Protein AF-A0A2L2WR55-F1 (afdb_monomer_lite)

Secondary structure (DSSP, 8-state):
----------------TT--------TTSPPPPEEE-TTS-EEEESS------------EEE--------GGGG--HHHHT-SSHHHHHHHHHHHHHHHHHHHHHHHHT-SSS--SSHHHHHHHHHHHHHHHHHHHHHHH------EEE-------SS-EEEEEEEEEETTTEEE-TT-TTSEEEEEEEEE---SPP--------S----EEEEEEEEEEEEEEEETTEEEEEEEEEEEEEEEEEEEEGGGGSTT---EEEE-TTT--EEEEE--

Sequence (275 aa):
MWKITGVKATPFGIADKKQAYSIKLKNKTLAPLVSLSADGRLLSVNGNVEVTEDILPSARVIADTTKFLNPTDYKTEEILAAGSIAKMAELTANEIYDIRENRSLLTKGQADFMPKDGQQLKLMLNQLDTQENALLQLFRGTKKTDTHVFTLDYVPDSETKGEILFRFSKHLGLVKNDNVAGEPYTIEVKDLKALPNVETISKPKDKKVEDLRYTVPGKGEIILRHNGQEVYKSTLPMAQFGRVEHLGGDLFNKKSTTRVYLSPSTGAITKIEGE

Structure (mmCIF, N/CA/C/O backbone):
data_AF-A0A2L2WR55-F1
#
_entry.id   AF-A0A2L2WR55-F1
#
loop_
_atom_site.group_PDB
_atom_site.id
_atom_site.type_symbol
_atom_site.label_atom_id
_atom_site.label_alt_id
_atom_site.label_comp_id
_atom_site.label_asym_id
_atom_site.label_entity_id
_atom_site.label_seq_id
_atom_site.pdbx_PDB_ins_code
_atom_site.Cartn_x
_atom_site.Cartn_y
_atom_site.Cartn_z
_atom_site.occupancy
_atom_site.B_iso_or_equiv
_atom_site.auth_seq_id
_atom_site.auth_comp_id
_atom_site.auth_asym_id
_atom_site.auth_atom_id
_atom_site.pdbx_PDB_model_num
ATOM 1 N N . MET A 1 1 ? -10.882 -7.568 11.580 1.00 88.44 1 MET A N 1
ATOM 2 C CA . MET A 1 1 ? -11.262 -7.777 10.165 1.00 88.44 1 MET A CA 1
ATOM 3 C C . MET A 1 1 ? -10.307 -6.968 9.313 1.00 88.44 1 MET A C 1
ATOM 5 O O . MET A 1 1 ? -10.046 -5.819 9.650 1.00 88.44 1 MET A O 1
ATOM 9 N N . TRP A 1 2 ? -9.762 -7.579 8.272 1.00 94.19 2 TRP A N 1
ATOM 10 C CA . TRP A 1 2 ? -8.801 -6.970 7.365 1.00 94.19 2 TRP A CA 1
ATOM 11 C C . TRP A 1 2 ? -9.492 -6.052 6.363 1.00 94.19 2 TRP A C 1
ATOM 13 O O . TRP A 1 2 ? -10.559 -6.375 5.837 1.00 94.19 2 TRP A O 1
ATOM 23 N N . LYS A 1 3 ? -8.860 -4.914 6.082 1.00 94.00 3 LYS A N 1
ATOM 24 C CA . LYS A 1 3 ? -9.291 -3.968 5.055 1.00 94.00 3 LYS A CA 1
ATOM 25 C C . LYS A 1 3 ? -8.063 -3.417 4.341 1.00 94.00 3 LYS A C 1
ATOM 27 O O . LYS A 1 3 ? -7.109 -3.011 4.997 1.00 94.00 3 LYS A O 1
ATOM 32 N N . ILE A 1 4 ? -8.113 -3.376 3.014 1.00 93.69 4 ILE A N 1
ATOM 33 C CA . ILE A 1 4 ? -7.106 -2.677 2.215 1.00 93.69 4 ILE A CA 1
ATOM 34 C C . ILE A 1 4 ? -7.350 -1.174 2.371 1.00 93.69 4 ILE A C 1
ATOM 36 O O . ILE A 1 4 ? -8.440 -0.680 2.080 1.00 93.69 4 ILE A O 1
ATOM 40 N N . THR A 1 5 ? -6.354 -0.458 2.884 1.00 93.44 5 THR A N 1
ATOM 41 C CA . THR A 1 5 ? -6.410 0.998 3.097 1.00 93.44 5 THR A CA 1
ATOM 42 C C . THR A 1 5 ? -5.767 1.782 1.959 1.00 93.44 5 THR A C 1
ATOM 44 O O . THR A 1 5 ? -6.110 2.942 1.754 1.00 93.44 5 THR A O 1
ATOM 47 N N . GLY A 1 6 ? -4.869 1.157 1.197 1.00 92.50 6 GLY A N 1
ATOM 48 C CA . GLY A 1 6 ? -4.242 1.763 0.034 1.00 92.50 6 GLY A CA 1
ATOM 49 C C . GLY A 1 6 ? -3.453 0.752 -0.786 1.00 92.50 6 GLY A C 1
ATOM 50 O O . GLY A 1 6 ? -3.013 -0.276 -0.273 1.00 92.50 6 GLY A O 1
ATOM 51 N N . VAL A 1 7 ? -3.276 1.076 -2.062 1.00 93.50 7 VAL A N 1
ATOM 52 C CA . VAL A 1 7 ? -2.453 0.334 -3.020 1.00 93.50 7 VAL A CA 1
ATOM 53 C C . VAL A 1 7 ? -1.524 1.336 -3.694 1.00 93.50 7 VAL A C 1
ATOM 55 O O . VAL A 1 7 ? -1.944 2.441 -4.039 1.00 93.50 7 VAL A O 1
ATOM 58 N N . LYS A 1 8 ? -0.249 0.973 -3.843 1.00 92.62 8 LYS A N 1
ATOM 59 C CA . LYS A 1 8 ? 0.758 1.775 -4.542 1.00 92.62 8 LYS A CA 1
ATOM 60 C C . LYS A 1 8 ? 1.609 0.856 -5.407 1.00 92.62 8 LYS A C 1
ATOM 62 O O . LYS A 1 8 ? 1.975 -0.225 -4.956 1.00 92.62 8 LYS A O 1
ATOM 67 N N . ALA A 1 9 ? 1.931 1.307 -6.613 1.00 91.38 9 ALA A N 1
ATOM 68 C CA . ALA A 1 9 ? 2.912 0.673 -7.478 1.00 91.38 9 ALA A CA 1
ATOM 69 C C . ALA A 1 9 ? 4.192 1.514 -7.490 1.00 91.38 9 ALA A C 1
ATOM 71 O O . ALA A 1 9 ? 4.128 2.732 -7.671 1.00 91.38 9 ALA A O 1
ATOM 72 N N . THR A 1 10 ? 5.334 0.853 -7.316 1.00 90.88 10 THR A N 1
ATOM 73 C CA . THR A 1 10 ? 6.662 1.467 -7.405 1.00 90.88 10 THR A CA 1
ATOM 74 C C . THR A 1 10 ? 7.424 0.774 -8.531 1.00 90.88 10 THR A C 1
ATOM 76 O O . THR A 1 10 ? 7.584 -0.445 -8.466 1.00 90.88 10 THR A O 1
ATOM 79 N N . PRO A 1 11 ? 7.865 1.496 -9.575 1.00 90.19 11 PRO A N 1
ATOM 80 C CA . PRO A 1 11 ? 8.668 0.897 -10.629 1.00 90.19 11 PRO A CA 1
ATOM 81 C C . PRO A 1 11 ? 10.065 0.570 -10.097 1.00 90.19 11 PRO A C 1
ATOM 83 O O . PRO A 1 11 ? 10.665 1.364 -9.377 1.00 90.19 11 PRO A O 1
ATOM 86 N N . PHE A 1 12 ? 10.601 -0.578 -10.491 1.00 90.69 12 PHE A N 1
ATOM 87 C CA . PHE A 1 12 ? 11.959 -0.989 -10.160 1.00 90.69 12 PHE A CA 1
ATOM 88 C C . PHE A 1 12 ? 12.603 -1.679 -11.361 1.00 90.69 12 PHE A C 1
ATOM 90 O O . PHE A 1 12 ? 11.910 -2.204 -12.232 1.00 90.69 12 PHE A O 1
ATOM 97 N N . GLY A 1 13 ? 13.931 -1.620 -11.432 1.00 89.19 13 GLY A N 1
ATOM 98 C CA . GLY A 1 13 ? 14.706 -2.250 -12.498 1.00 89.19 13 GLY A CA 1
ATOM 99 C C . GLY A 1 13 ? 15.297 -3.574 -12.037 1.00 89.19 13 GLY A C 1
ATOM 100 O O . GLY A 1 13 ? 15.617 -3.729 -10.855 1.00 89.19 13 GLY A O 1
ATOM 101 N N . ILE A 1 14 ? 15.514 -4.490 -12.983 1.00 89.62 14 ILE A N 1
ATOM 102 C CA . ILE A 1 14 ? 16.334 -5.701 -12.829 1.00 89.62 14 ILE A CA 1
ATOM 103 C C . ILE A 1 14 ? 17.219 -5.824 -14.075 1.00 89.62 14 ILE A C 1
ATOM 105 O O . ILE A 1 14 ? 16.760 -5.546 -15.184 1.00 89.62 14 ILE A O 1
ATOM 109 N N . ALA A 1 15 ? 18.482 -6.218 -13.917 1.00 89.25 15 ALA A N 1
ATOM 110 C CA . ALA A 1 15 ? 19.382 -6.477 -15.033 1.00 89.25 15 ALA A CA 1
ATOM 111 C C . ALA A 1 15 ? 18.864 -7.625 -15.916 1.00 89.25 15 ALA A C 1
ATOM 113 O O . ALA A 1 15 ? 18.556 -8.721 -15.434 1.00 89.25 15 ALA A O 1
ATOM 114 N N . ASP A 1 16 ? 18.812 -7.389 -17.228 1.00 88.44 16 ASP A N 1
ATOM 115 C CA . ASP A 1 16 ? 18.472 -8.425 -18.200 1.00 88.44 16 ASP A CA 1
ATOM 116 C C . ASP A 1 16 ? 19.654 -9.383 -18.386 1.00 88.44 16 ASP A C 1
ATOM 118 O O . ASP A 1 16 ? 20.645 -9.069 -19.045 1.00 88.44 16 ASP A O 1
ATOM 122 N N . LYS A 1 17 ? 19.523 -10.597 -17.844 1.00 87.62 17 LYS A N 1
ATOM 123 C CA . LYS A 1 17 ? 20.548 -11.650 -17.924 1.00 87.62 17 LYS A CA 1
ATOM 124 C C . LYS A 1 17 ? 20.824 -12.141 -19.350 1.00 87.62 17 LYS A C 1
ATOM 126 O O . LYS A 1 17 ? 21.803 -12.855 -19.556 1.00 87.62 17 LYS A O 1
ATOM 131 N N . LYS A 1 18 ? 19.973 -11.810 -20.327 1.00 88.19 18 LYS A N 1
ATOM 132 C CA . LYS A 1 18 ? 20.166 -12.167 -21.742 1.00 88.19 18 LYS A CA 1
ATOM 133 C C . LYS A 1 18 ? 21.016 -11.145 -22.497 1.00 88.19 18 LYS A C 1
ATOM 135 O O . LYS A 1 18 ? 21.419 -11.424 -23.625 1.00 88.19 18 LYS A O 1
ATOM 140 N N . GLN A 1 19 ? 21.292 -9.983 -21.905 1.00 85.44 19 GLN A N 1
ATOM 141 C CA . GLN A 1 19 ? 22.048 -8.909 -22.538 1.00 85.44 19 GLN A CA 1
ATOM 142 C C . GLN A 1 19 ? 23.339 -8.627 -21.770 1.00 85.44 19 GLN A C 1
ATOM 144 O O . GLN A 1 19 ? 23.344 -8.464 -20.555 1.00 85.44 19 GLN A O 1
ATOM 149 N N . ALA A 1 20 ? 24.449 -8.546 -22.500 1.00 86.00 20 ALA A N 1
ATOM 150 C CA . ALA A 1 20 ? 25.749 -8.191 -21.952 1.00 86.00 20 ALA A CA 1
ATOM 151 C C . ALA A 1 20 ? 26.418 -7.150 -22.847 1.00 86.00 20 ALA A C 1
ATOM 153 O O . ALA A 1 20 ? 26.417 -7.265 -24.076 1.00 86.00 20 ALA A O 1
ATOM 154 N N . TYR A 1 21 ? 27.012 -6.145 -22.214 1.00 84.94 21 TYR A N 1
ATOM 155 C CA . TYR A 1 21 ? 27.673 -5.030 -22.877 1.00 84.94 21 TYR A CA 1
ATOM 156 C C . TYR A 1 21 ? 29.104 -4.903 -22.362 1.00 84.94 21 TYR A C 1
ATOM 158 O O . TYR A 1 21 ? 29.379 -5.156 -21.192 1.00 84.94 21 TYR A O 1
ATOM 166 N N . SER A 1 22 ? 30.026 -4.517 -23.243 1.00 83.56 22 SER A N 1
ATOM 167 C CA . SER A 1 22 ? 31.440 -4.352 -22.903 1.00 83.56 22 SER A CA 1
ATOM 168 C C . SER A 1 22 ? 31.913 -2.951 -23.256 1.00 83.56 22 SER A C 1
ATOM 170 O O . SER A 1 22 ? 31.746 -2.518 -24.397 1.00 83.56 22 SER A O 1
ATOM 172 N N . ILE A 1 23 ? 32.583 -2.291 -22.317 1.00 78.56 23 ILE A N 1
ATOM 173 C CA . ILE A 1 23 ? 33.217 -0.994 -22.542 1.00 78.56 23 ILE A CA 1
ATOM 174 C C . ILE A 1 23 ? 34.709 -1.233 -22.749 1.00 78.56 23 ILE A C 1
ATOM 176 O O . ILE A 1 23 ? 35.409 -1.702 -21.853 1.00 78.56 23 ILE A O 1
ATOM 180 N N . LYS A 1 24 ? 35.208 -0.939 -23.952 1.00 75.56 24 LYS A N 1
ATOM 181 C CA . LYS A 1 24 ? 36.638 -1.057 -24.248 1.00 75.56 24 LYS A CA 1
ATOM 182 C C . LYS A 1 24 ? 37.382 0.163 -23.720 1.00 75.56 24 LYS A C 1
ATOM 184 O O . LYS A 1 24 ? 37.200 1.271 -24.217 1.00 75.56 24 LYS A O 1
ATOM 189 N N . LEU A 1 25 ? 38.284 -0.062 -22.774 1.00 69.00 25 LEU A N 1
ATOM 190 C CA . LEU A 1 25 ? 39.233 0.949 -22.320 1.00 69.00 25 LEU A CA 1
ATOM 191 C C . LEU A 1 25 ? 40.353 1.074 -23.365 1.00 69.00 25 LEU A C 1
ATOM 193 O O . LEU A 1 25 ? 41.106 0.127 -23.591 1.00 69.00 25 LEU A O 1
ATOM 197 N N . LYS A 1 26 ? 40.449 2.221 -24.048 1.00 65.00 26 LYS A N 1
ATOM 198 C CA . LYS A 1 26 ? 41.542 2.495 -24.994 1.00 65.00 26 LYS A CA 1
ATOM 199 C C . LYS A 1 26 ? 42.704 3.172 -24.263 1.00 65.00 26 LYS A C 1
ATOM 201 O O . LYS A 1 26 ? 42.516 4.096 -23.478 1.00 65.00 26 LYS A O 1
ATOM 206 N N . ASN A 1 27 ? 43.934 2.754 -24.563 1.00 52.66 27 ASN A N 1
ATOM 207 C CA . ASN A 1 27 ? 45.124 3.430 -24.048 1.00 52.66 27 ASN A CA 1
ATOM 208 C C . ASN A 1 27 ? 45.196 4.870 -24.598 1.00 52.66 27 ASN A C 1
ATOM 210 O O . ASN A 1 27 ? 44.990 5.100 -25.791 1.00 52.66 27 ASN A O 1
ATOM 214 N N . LYS A 1 28 ? 45.531 5.837 -23.732 1.00 55.25 28 LYS A N 1
ATOM 215 C CA . LYS A 1 28 ? 45.636 7.286 -24.024 1.00 55.25 28 LYS A CA 1
ATOM 216 C C . LYS A 1 28 ? 44.309 8.026 -24.281 1.00 55.25 28 LYS A C 1
ATOM 218 O O . LYS A 1 28 ? 44.359 9.138 -24.810 1.00 55.25 28 LYS A O 1
ATOM 223 N N . THR A 1 29 ? 43.144 7.464 -23.961 1.00 56.16 29 THR A N 1
ATOM 224 C CA . THR A 1 29 ? 41.878 8.220 -23.821 1.00 56.16 29 THR A CA 1
ATOM 225 C C . THR A 1 29 ? 41.606 8.493 -22.340 1.00 56.16 29 THR A C 1
ATOM 227 O O . THR A 1 29 ? 42.142 7.779 -21.494 1.00 56.16 29 THR A O 1
ATOM 230 N N . LEU A 1 30 ? 40.779 9.494 -22.012 1.00 54.59 30 LEU A N 1
ATOM 231 C CA . LEU A 1 30 ? 40.150 9.530 -20.686 1.00 54.59 30 LEU A CA 1
ATOM 232 C C . LEU A 1 30 ? 39.428 8.186 -20.516 1.00 54.59 30 LEU A C 1
ATOM 234 O O . LEU A 1 30 ? 38.692 7.771 -21.415 1.00 54.59 30 LEU A O 1
ATOM 238 N N . ALA A 1 31 ? 39.738 7.441 -19.455 1.00 56.69 31 ALA A N 1
ATOM 239 C CA . ALA A 1 31 ? 39.037 6.194 -19.191 1.00 56.69 31 ALA A CA 1
ATOM 240 C C . ALA A 1 31 ? 37.558 6.542 -18.952 1.00 56.69 31 ALA A C 1
ATOM 242 O O . ALA A 1 31 ? 37.303 7.441 -18.147 1.00 56.69 31 ALA A O 1
ATOM 243 N N . PRO A 1 32 ? 36.599 5.901 -19.645 1.00 65.81 32 PRO A N 1
ATOM 244 C CA . PRO A 1 32 ? 35.192 6.136 -19.370 1.00 65.81 32 PRO A CA 1
ATOM 245 C C . PRO A 1 32 ? 34.920 5.784 -17.907 1.00 65.81 32 PRO A C 1
ATOM 247 O O . PRO A 1 32 ? 35.093 4.635 -17.498 1.00 65.81 32 PRO A O 1
ATOM 250 N N . LEU A 1 33 ? 34.535 6.783 -17.115 1.00 78.94 33 LEU A N 1
ATOM 251 C CA . LEU A 1 33 ? 34.098 6.561 -15.742 1.00 78.94 33 LEU A CA 1
ATOM 252 C C . LEU A 1 33 ? 32.660 6.067 -15.810 1.00 78.94 33 LEU A C 1
ATOM 254 O O . LEU A 1 33 ? 31.794 6.794 -16.282 1.00 78.94 33 LEU A O 1
ATOM 258 N N . VAL A 1 34 ? 32.394 4.845 -15.368 1.00 86.38 34 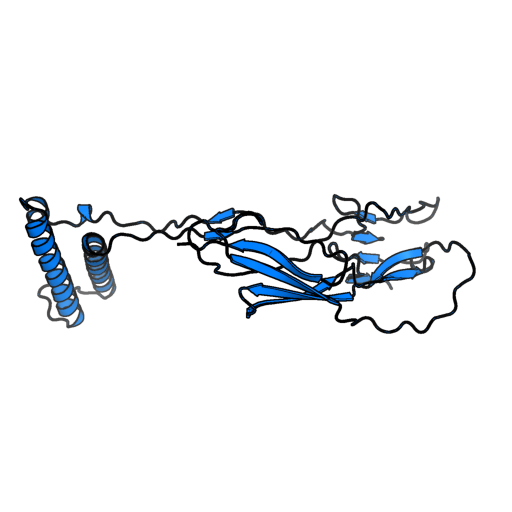VAL A N 1
ATOM 259 C CA . VAL A 1 34 ? 31.030 4.315 -15.337 1.00 86.38 34 VAL A CA 1
ATOM 260 C C . VAL A 1 34 ? 30.605 3.988 -13.925 1.00 86.38 34 VAL A C 1
ATOM 262 O O . VAL A 1 34 ? 31.395 3.465 -13.142 1.00 86.38 34 VAL A O 1
ATOM 265 N N . SER A 1 35 ? 29.341 4.273 -13.632 1.00 88.69 35 SER A N 1
ATOM 266 C CA . SER A 1 35 ? 28.690 3.828 -12.401 1.00 88.69 35 SER A CA 1
ATOM 267 C C . SER A 1 35 ? 27.686 2.740 -12.748 1.00 88.69 35 SER A C 1
ATOM 269 O O . SER A 1 35 ? 26.937 2.873 -13.722 1.00 88.69 35 SER A O 1
ATOM 271 N N . LEU A 1 36 ? 27.677 1.668 -11.960 1.00 88.44 36 LEU A N 1
ATOM 272 C CA . LEU A 1 36 ? 26.774 0.533 -12.119 1.00 88.44 36 LEU A CA 1
ATOM 273 C C . LEU A 1 36 ? 25.889 0.389 -10.877 1.00 88.44 36 LEU A C 1
ATOM 275 O O . LEU A 1 36 ? 26.319 0.723 -9.773 1.00 88.44 36 LEU A O 1
ATOM 279 N N . SER A 1 37 ? 24.676 -0.128 -11.060 1.00 87.88 37 SER A N 1
ATOM 280 C CA . SER A 1 37 ? 23.836 -0.620 -9.963 1.00 87.88 37 SER A CA 1
ATOM 281 C C . SER A 1 37 ? 24.441 -1.875 -9.334 1.00 87.88 37 SER A C 1
ATOM 283 O O . SER A 1 37 ? 25.348 -2.494 -9.903 1.00 87.88 37 SER A O 1
ATOM 285 N N . ALA A 1 38 ? 23.904 -2.300 -8.187 1.00 86.88 38 ALA A N 1
ATOM 286 C CA . ALA A 1 38 ? 24.378 -3.506 -7.500 1.00 86.88 38 ALA A CA 1
ATOM 287 C C . ALA A 1 38 ? 24.283 -4.777 -8.371 1.00 86.88 38 ALA A C 1
ATOM 289 O O . ALA A 1 38 ? 25.082 -5.700 -8.220 1.00 86.88 38 ALA A O 1
ATOM 290 N N . ASP A 1 39 ? 23.334 -4.814 -9.310 1.00 87.88 39 ASP A N 1
ATOM 291 C CA . ASP A 1 39 ? 23.122 -5.913 -10.255 1.00 87.88 39 ASP A CA 1
ATOM 292 C C . ASP A 1 39 ? 23.735 -5.678 -11.652 1.00 87.88 39 ASP A C 1
ATOM 294 O O . ASP A 1 39 ? 23.505 -6.469 -12.566 1.00 87.88 39 ASP A O 1
ATOM 298 N N . GLY A 1 40 ? 24.545 -4.626 -11.825 1.00 87.75 40 GLY A N 1
ATOM 299 C CA . GLY A 1 40 ? 25.365 -4.412 -13.023 1.00 87.75 40 GLY A CA 1
ATOM 300 C C . GLY A 1 40 ? 24.712 -3.618 -14.160 1.00 87.75 40 GLY A C 1
ATOM 301 O O . GLY A 1 40 ? 25.276 -3.557 -15.254 1.00 87.75 40 GLY A O 1
ATOM 302 N N . ARG A 1 41 ? 23.555 -2.983 -13.939 1.00 90.81 41 ARG A N 1
ATOM 303 C CA . ARG A 1 41 ? 22.959 -2.044 -14.905 1.00 90.81 41 ARG A CA 1
ATOM 304 C C . ARG A 1 41 ? 23.749 -0.742 -14.929 1.00 90.81 41 ARG A C 1
ATOM 306 O O . ARG A 1 41 ? 24.215 -0.269 -13.898 1.00 90.81 41 ARG A O 1
ATOM 313 N N . LEU A 1 42 ? 23.863 -0.128 -16.102 1.00 90.06 42 LEU A N 1
ATOM 314 C CA . LEU A 1 42 ? 24.565 1.142 -16.264 1.00 90.06 42 LEU A CA 1
ATOM 315 C C . LEU A 1 42 ? 23.736 2.308 -15.706 1.00 90.06 42 LEU A C 1
ATOM 317 O O . LEU A 1 42 ? 22.610 2.523 -16.147 1.00 90.06 42 LEU A O 1
ATOM 321 N N . LEU A 1 43 ? 24.309 3.067 -14.768 1.00 90.69 43 LEU A N 1
ATOM 322 C CA . LEU A 1 43 ? 23.691 4.253 -14.159 1.00 90.69 43 LEU A CA 1
ATOM 323 C C . LEU A 1 43 ? 24.266 5.557 -14.713 1.00 90.69 43 LEU A C 1
ATOM 325 O O . LEU A 1 43 ? 23.548 6.548 -14.836 1.00 90.69 43 LEU A O 1
ATOM 329 N N . SER A 1 44 ? 25.552 5.574 -15.063 1.00 90.31 44 SER A N 1
ATOM 330 C CA . SER A 1 44 ? 26.169 6.747 -15.681 1.00 90.31 44 SER A CA 1
ATOM 331 C C . SER A 1 44 ? 27.387 6.415 -16.537 1.00 90.31 44 SER A C 1
ATOM 333 O O . SER A 1 44 ? 28.062 5.405 -16.328 1.00 90.31 44 SER A O 1
ATOM 335 N N . VAL A 1 45 ? 27.686 7.321 -17.472 1.00 88.88 45 VAL A N 1
ATOM 336 C CA . VAL A 1 45 ? 28.944 7.392 -18.227 1.00 88.88 45 VAL A CA 1
ATOM 337 C C . VAL A 1 45 ? 29.528 8.790 -18.061 1.00 88.88 45 VAL A C 1
ATOM 339 O O . VAL A 1 45 ? 28.838 9.779 -18.291 1.00 88.88 45 VAL A O 1
ATOM 342 N N . ASN A 1 46 ? 30.790 8.873 -17.646 1.00 86.44 46 ASN A N 1
ATOM 343 C CA . ASN A 1 46 ? 31.551 10.077 -17.294 1.00 86.44 46 ASN A CA 1
ATOM 344 C C . ASN A 1 46 ? 30.908 10.988 -16.227 1.00 86.44 46 ASN A C 1
ATOM 346 O O . ASN A 1 46 ? 31.407 12.083 -15.969 1.00 86.44 46 ASN A O 1
ATOM 350 N N . GLY A 1 47 ? 29.822 10.543 -15.592 1.00 81.81 47 GLY A N 1
ATOM 351 C CA . GLY A 1 47 ? 29.152 11.209 -14.478 1.00 81.81 47 GLY A CA 1
ATOM 352 C C . GLY A 1 47 ? 29.346 10.435 -13.179 1.00 81.81 47 GLY A C 1
ATOM 353 O O . GLY A 1 47 ? 29.422 9.205 -13.196 1.00 81.81 47 GLY A O 1
ATOM 354 N N . ASN A 1 48 ? 29.397 11.147 -12.057 1.00 77.75 48 ASN A N 1
ATOM 355 C CA . ASN A 1 48 ? 29.372 10.526 -10.738 1.00 77.75 48 ASN A CA 1
ATOM 356 C C . ASN A 1 48 ? 27.923 10.486 -10.245 1.00 77.75 48 ASN A C 1
ATOM 358 O O . ASN A 1 48 ? 27.258 11.521 -10.210 1.00 77.75 48 ASN A O 1
ATOM 362 N N . VAL A 1 49 ? 27.438 9.297 -9.906 1.00 73.56 49 VAL A N 1
ATOM 363 C CA . VAL A 1 49 ? 26.129 9.103 -9.287 1.00 73.56 49 VAL A CA 1
ATOM 364 C C . VAL A 1 49 ? 26.395 8.476 -7.935 1.00 73.56 49 VAL A C 1
ATOM 366 O O . VAL A 1 49 ? 26.884 7.349 -7.867 1.00 73.56 49 VAL A O 1
ATOM 369 N N . GLU A 1 50 ? 26.065 9.190 -6.858 1.00 65.12 50 GLU A N 1
ATOM 370 C CA . GLU A 1 50 ? 25.865 8.518 -5.579 1.00 65.12 50 GLU A CA 1
ATOM 371 C C . GLU A 1 50 ? 24.740 7.512 -5.804 1.00 65.12 50 GLU A C 1
ATOM 373 O O . GLU A 1 50 ? 23.635 7.906 -6.184 1.00 65.12 50 GLU A O 1
ATOM 378 N N . VAL A 1 51 ? 25.056 6.219 -5.685 1.00 59.19 51 VAL A N 1
ATOM 379 C CA . VAL A 1 51 ? 24.126 5.116 -5.945 1.00 59.19 51 VAL A CA 1
ATOM 380 C C . VAL A 1 51 ? 22.928 5.279 -5.017 1.00 59.19 51 VAL A C 1
ATOM 382 O O . VAL A 1 51 ? 22.928 4.829 -3.877 1.00 59.19 51 VAL A O 1
ATOM 385 N N . THR A 1 52 ? 21.911 5.970 -5.513 1.00 55.69 52 THR A N 1
ATOM 386 C CA . THR A 1 52 ? 20.651 6.200 -4.824 1.00 55.69 52 THR A CA 1
ATOM 387 C C . THR A 1 52 ? 19.645 5.345 -5.568 1.00 55.69 52 THR A C 1
ATOM 389 O O . THR A 1 52 ? 18.868 5.831 -6.386 1.00 55.69 52 THR A O 1
ATOM 392 N N . GLU A 1 53 ? 19.752 4.027 -5.395 1.00 59.94 53 GLU A N 1
ATOM 393 C CA . GLU A 1 53 ? 18.645 3.160 -5.783 1.00 59.94 53 GLU A CA 1
ATOM 394 C C . GLU A 1 53 ? 17.442 3.569 -4.931 1.00 59.94 53 GLU A C 1
ATOM 396 O O . GLU A 1 53 ? 17.560 3.729 -3.712 1.00 59.94 53 GLU A O 1
ATOM 401 N N . ASP A 1 54 ? 16.299 3.799 -5.579 1.00 66.50 54 ASP A N 1
ATOM 402 C CA . ASP A 1 54 ? 15.06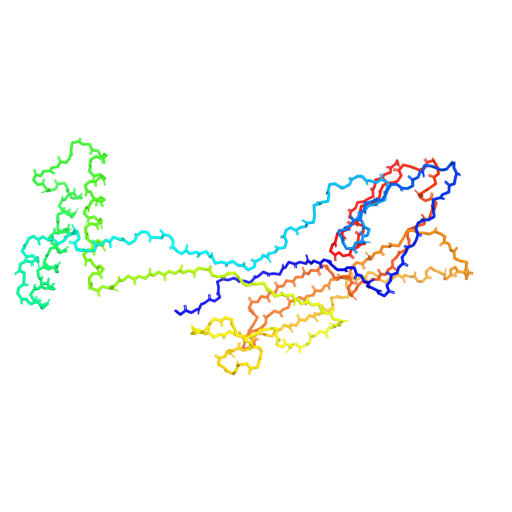8 4.113 -4.866 1.00 66.50 54 ASP A CA 1
ATOM 403 C C . ASP A 1 54 ? 14.802 3.015 -3.831 1.00 66.50 54 ASP A C 1
ATOM 405 O O . ASP A 1 54 ? 14.813 1.823 -4.150 1.00 66.50 54 ASP A O 1
ATOM 409 N N . ILE A 1 55 ? 14.569 3.414 -2.578 1.00 72.69 55 ILE A N 1
ATOM 410 C CA . ILE A 1 55 ? 14.287 2.468 -1.499 1.00 72.69 55 ILE A CA 1
ATOM 411 C C . ILE A 1 55 ? 12.968 1.768 -1.827 1.00 72.69 55 ILE A C 1
ATOM 413 O O . ILE A 1 55 ? 11.886 2.355 -1.717 1.00 72.69 55 ILE A O 1
ATOM 417 N N . LEU A 1 56 ? 13.064 0.502 -2.231 1.00 83.44 56 LEU A N 1
ATOM 418 C CA . LEU A 1 56 ? 11.895 -0.303 -2.547 1.00 83.44 56 LEU A CA 1
ATOM 419 C C . LEU A 1 56 ? 11.062 -0.556 -1.283 1.00 83.44 56 LEU A C 1
ATOM 421 O O . LEU A 1 56 ? 11.613 -0.739 -0.191 1.00 83.44 56 LEU A O 1
ATOM 425 N N . PRO A 1 57 ? 9.723 -0.563 -1.402 1.00 85.12 57 PRO A N 1
ATOM 426 C CA . PRO A 1 57 ? 8.860 -0.815 -0.261 1.00 85.12 57 PRO A CA 1
ATOM 427 C C . PRO A 1 57 ? 9.083 -2.235 0.262 1.00 85.12 57 PRO A C 1
ATOM 429 O O . PRO A 1 57 ? 8.980 -3.204 -0.485 1.00 85.12 57 PRO A O 1
ATOM 432 N N . SER A 1 58 ? 9.325 -2.378 1.561 1.00 88.25 58 SER A N 1
ATOM 433 C CA . SER A 1 58 ? 9.426 -3.680 2.219 1.00 88.25 58 SER A CA 1
ATOM 434 C C . SER A 1 58 ? 8.179 -3.995 3.040 1.00 88.25 58 SER A C 1
ATOM 436 O O . SER A 1 58 ? 7.488 -3.104 3.551 1.00 88.25 58 SER A O 1
ATOM 438 N N . ALA A 1 59 ? 7.892 -5.292 3.174 1.00 91.94 59 ALA A N 1
ATOM 439 C CA . ALA A 1 59 ? 6.814 -5.755 4.028 1.00 91.94 59 ALA A CA 1
ATOM 440 C C . ALA A 1 59 ? 7.099 -5.370 5.486 1.00 91.94 59 ALA A C 1
ATOM 442 O O . ALA A 1 59 ? 8.197 -5.588 5.999 1.00 91.94 59 ALA A O 1
ATOM 443 N N . ARG A 1 60 ? 6.106 -4.791 6.162 1.00 92.88 60 ARG A N 1
ATOM 444 C CA . ARG A 1 60 ? 6.239 -4.365 7.561 1.00 92.88 60 ARG A CA 1
ATOM 445 C C . ARG A 1 60 ? 4.903 -4.337 8.275 1.00 92.88 60 ARG A C 1
ATOM 447 O O . ARG A 1 60 ? 3.860 -4.142 7.656 1.00 92.88 60 ARG A O 1
ATOM 454 N N . VAL A 1 61 ? 4.952 -4.468 9.595 1.00 92.94 61 VAL A N 1
ATOM 455 C CA . VAL A 1 61 ? 3.789 -4.321 10.470 1.00 92.94 61 VAL A CA 1
ATOM 456 C C . VAL A 1 61 ? 3.977 -3.075 11.317 1.00 92.94 61 VAL A C 1
ATOM 458 O O . VAL A 1 61 ? 4.967 -2.938 12.030 1.00 92.94 61 VAL A O 1
ATOM 461 N N . ILE A 1 62 ? 3.028 -2.157 11.215 1.00 91.56 62 ILE A N 1
ATOM 462 C CA . ILE A 1 62 ? 2.931 -0.967 12.047 1.00 91.56 62 ILE A CA 1
ATOM 463 C C . ILE A 1 62 ? 1.891 -1.296 13.109 1.00 91.56 62 ILE A C 1
ATOM 465 O O . ILE A 1 62 ? 0.687 -1.270 12.845 1.00 91.56 62 ILE A O 1
ATOM 469 N N . ALA A 1 63 ? 2.381 -1.681 14.285 1.00 88.62 63 ALA A N 1
ATOM 470 C CA . ALA A 1 63 ? 1.521 -1.976 15.415 1.00 88.62 63 ALA A CA 1
ATOM 471 C C . ALA A 1 63 ? 0.822 -0.701 15.891 1.00 88.62 63 ALA A C 1
ATOM 473 O O . ALA A 1 63 ? 1.429 0.370 15.965 1.00 88.62 63 ALA A O 1
ATOM 474 N N . ASP A 1 64 ? -0.443 -0.843 16.256 1.00 85.12 64 ASP A N 1
ATOM 475 C CA . ASP A 1 64 ? -1.174 0.187 16.967 1.00 85.12 64 ASP A CA 1
ATOM 476 C C . ASP A 1 64 ? -0.553 0.360 18.357 1.00 85.12 64 ASP A C 1
ATOM 478 O O . ASP A 1 64 ? -0.556 -0.561 19.184 1.00 85.12 64 ASP A O 1
ATOM 482 N N . THR A 1 65 ? 0.023 1.532 18.601 1.00 79.25 65 THR A N 1
ATOM 483 C CA . THR A 1 65 ? 0.620 1.899 19.889 1.00 79.25 65 THR A CA 1
ATOM 484 C C . THR A 1 65 ? -0.349 2.673 20.775 1.00 79.25 65 THR A C 1
ATOM 486 O O . THR A 1 65 ? 0.065 3.180 21.821 1.00 79.25 65 THR A O 1
ATOM 489 N N . THR A 1 66 ? -1.631 2.762 20.391 1.00 76.69 66 THR A N 1
ATOM 490 C CA . THR A 1 66 ? -2.659 3.407 21.210 1.00 76.69 66 THR A CA 1
ATOM 491 C C . THR A 1 66 ? -2.660 2.778 22.597 1.00 76.69 66 THR A C 1
ATOM 493 O O . THR A 1 66 ? -2.891 1.579 22.769 1.00 76.69 66 THR A O 1
ATOM 496 N N . LYS A 1 67 ? -2.360 3.600 23.606 1.00 72.06 67 LYS A N 1
ATOM 497 C CA . LYS A 1 67 ? -2.415 3.183 25.002 1.00 72.06 67 LYS A CA 1
ATOM 498 C C . LYS A 1 67 ? -3.880 3.033 25.384 1.00 72.06 67 LYS A C 1
ATOM 500 O O . LYS A 1 67 ? -4.610 4.021 25.430 1.00 72.06 67 LYS A O 1
ATOM 505 N N . PHE A 1 68 ? -4.303 1.805 25.653 1.00 75.12 68 PHE A N 1
ATOM 506 C CA . PHE A 1 68 ? -5.603 1.566 26.260 1.00 75.12 68 PHE A CA 1
ATOM 507 C C . PHE A 1 68 ? -5.531 1.952 27.736 1.00 75.12 68 PHE A C 1
ATOM 509 O O . PHE A 1 68 ? -4.590 1.575 28.436 1.00 75.12 68 PHE A O 1
ATOM 516 N N . LEU A 1 69 ? -6.514 2.724 28.190 1.00 83.56 69 LEU A N 1
ATOM 517 C CA . LEU A 1 69 ? -6.736 2.933 29.617 1.00 83.56 69 LEU A CA 1
ATOM 518 C C . LEU A 1 69 ? -7.172 1.595 30.219 1.00 83.56 69 LEU A C 1
ATOM 520 O O . LEU A 1 69 ? -7.926 0.864 29.581 1.00 83.56 69 LEU A O 1
ATOM 524 N N . ASN A 1 70 ? -6.717 1.267 31.425 1.00 86.50 70 ASN A N 1
ATOM 525 C CA . ASN A 1 70 ? -7.283 0.146 32.165 1.00 86.50 70 ASN A CA 1
ATOM 526 C C . ASN A 1 70 ? -8.560 0.639 32.859 1.00 86.50 70 ASN A C 1
ATOM 528 O O . ASN A 1 70 ? -8.456 1.440 33.785 1.00 86.50 70 ASN A O 1
ATOM 532 N N . PRO A 1 71 ? -9.763 0.179 32.468 1.00 86.44 71 PRO A N 1
ATOM 533 C CA . PRO A 1 71 ? -11.007 0.674 33.058 1.00 86.44 71 PRO A CA 1
ATOM 534 C C . PRO A 1 71 ? -11.113 0.402 34.558 1.00 86.44 71 PRO A C 1
ATOM 536 O O . PRO A 1 71 ? -11.853 1.083 35.258 1.00 86.44 71 PRO A O 1
ATOM 539 N N . THR A 1 72 ? -10.381 -0.601 35.050 1.00 86.56 72 THR A N 1
ATOM 540 C CA . THR A 1 72 ? -10.347 -0.972 36.468 1.00 86.56 72 THR A CA 1
ATOM 541 C C . THR A 1 72 ? -9.783 0.146 37.338 1.00 86.56 72 THR A C 1
ATOM 543 O O . THR A 1 72 ? -10.268 0.331 38.447 1.00 86.56 72 THR A O 1
ATOM 546 N N . ASP A 1 73 ? -8.833 0.926 36.815 1.00 90.62 73 ASP A N 1
ATOM 547 C CA . ASP A 1 73 ? -8.169 2.011 37.549 1.00 90.62 73 ASP A CA 1
ATOM 548 C C . ASP A 1 73 ? -9.105 3.209 37.796 1.00 90.62 73 ASP A C 1
ATOM 550 O O . ASP A 1 73 ? -8.782 4.104 38.571 1.00 90.62 73 ASP A O 1
ATOM 554 N N . TYR A 1 74 ? -10.264 3.227 37.133 1.00 92.44 74 TYR A N 1
ATOM 555 C CA . TYR A 1 74 ? -11.243 4.314 37.176 1.00 92.44 74 TYR A CA 1
ATOM 556 C C . TYR A 1 74 ? -12.556 3.912 37.853 1.00 92.44 74 TYR A C 1
ATOM 558 O O . TYR A 1 74 ? -13.495 4.702 37.886 1.00 92.44 74 TYR A O 1
ATOM 566 N N . LYS A 1 75 ? -12.646 2.687 38.383 1.00 92.50 75 LYS A N 1
ATOM 567 C CA . LYS A 1 75 ? -13.808 2.248 39.159 1.00 92.50 75 LYS A CA 1
ATOM 568 C C . LYS A 1 75 ? -13.768 2.880 40.547 1.00 92.50 75 LYS A C 1
ATOM 570 O O . LYS A 1 75 ? -12.734 2.856 41.209 1.00 92.50 75 LYS A O 1
ATOM 575 N N . THR A 1 76 ? -14.908 3.383 41.004 1.00 93.50 76 THR A N 1
ATOM 576 C CA . THR A 1 76 ? -15.086 3.825 42.389 1.00 93.50 76 THR A CA 1
ATOM 577 C C . THR A 1 76 ? -15.129 2.629 43.341 1.00 93.50 76 THR A C 1
ATOM 579 O O . THR A 1 76 ? -15.356 1.487 42.926 1.00 93.50 76 THR A O 1
ATOM 582 N N . GLU A 1 77 ? -14.933 2.878 44.637 1.00 92.81 77 GLU A N 1
ATOM 583 C CA . GLU A 1 77 ? -15.020 1.839 45.672 1.00 92.81 77 GLU A CA 1
ATOM 584 C C . GLU A 1 77 ? -16.373 1.114 45.647 1.00 92.81 77 GLU A C 1
ATOM 586 O O . GLU A 1 77 ? -16.421 -0.106 45.788 1.00 92.81 77 GLU A O 1
ATOM 591 N N . GLU A 1 78 ? -17.464 1.837 45.382 1.00 93.00 78 GLU A N 1
ATOM 592 C CA . GLU A 1 78 ? -18.805 1.260 45.283 1.00 93.00 78 GLU A CA 1
ATOM 593 C C . GLU A 1 78 ? -18.930 0.305 44.086 1.00 93.00 78 GLU A C 1
ATOM 595 O O . GLU A 1 78 ? -19.449 -0.806 44.220 1.00 93.00 78 GLU A O 1
ATOM 600 N N . ILE A 1 79 ? -18.381 0.689 42.926 1.00 93.62 79 ILE A N 1
ATOM 601 C CA . ILE A 1 79 ? -18.333 -0.177 41.739 1.00 93.62 79 ILE A CA 1
ATOM 602 C C . ILE A 1 79 ? -17.494 -1.433 42.024 1.00 93.62 79 ILE A C 1
ATOM 604 O O . ILE A 1 79 ? -17.854 -2.527 41.580 1.00 93.62 79 ILE A O 1
ATOM 608 N N . LEU A 1 80 ? -16.381 -1.301 42.754 1.00 92.19 80 LEU A N 1
ATOM 609 C CA . LEU A 1 80 ? -15.510 -2.423 43.124 1.00 92.19 80 LEU A CA 1
ATOM 610 C C . LEU A 1 80 ? -16.155 -3.360 44.156 1.00 92.19 80 LEU A C 1
ATOM 612 O O . LEU A 1 80 ? -15.940 -4.569 44.088 1.00 92.19 80 LEU A O 1
ATOM 616 N N . ALA A 1 81 ? -16.966 -2.825 45.070 1.00 93.56 81 ALA A N 1
ATOM 617 C CA . ALA A 1 81 ? -17.688 -3.585 46.091 1.00 93.56 81 ALA A CA 1
ATOM 618 C C . ALA A 1 81 ? -18.955 -4.287 45.562 1.00 93.56 81 ALA A C 1
ATOM 620 O O . ALA A 1 81 ? -19.611 -5.029 46.297 1.00 93.56 81 ALA A O 1
ATOM 621 N N . ALA A 1 82 ? -19.322 -4.070 44.296 1.00 93.38 82 ALA A N 1
ATOM 622 C CA . ALA A 1 82 ? -20.517 -4.647 43.701 1.00 93.38 82 ALA A CA 1
ATOM 623 C C . ALA A 1 82 ? -20.493 -6.190 43.724 1.00 93.38 82 ALA A C 1
ATOM 625 O O . ALA A 1 82 ? -19.658 -6.832 43.088 1.00 93.38 82 ALA A O 1
ATOM 626 N N . GLY A 1 83 ? -21.476 -6.805 44.391 1.00 90.81 83 GLY A N 1
ATOM 627 C CA . GLY A 1 83 ? -21.574 -8.266 44.533 1.00 90.81 83 GLY A CA 1
ATOM 628 C C . GLY A 1 83 ? -22.004 -9.032 43.272 1.00 90.81 83 GLY A C 1
ATOM 629 O O . GLY A 1 83 ? -22.113 -10.256 43.305 1.00 90.81 83 GLY A O 1
ATOM 630 N N . SER A 1 84 ? -22.291 -8.344 42.161 1.00 95.44 84 SER A N 1
ATOM 631 C CA . SER A 1 84 ? -22.650 -8.976 40.885 1.00 95.44 84 SER A CA 1
ATOM 632 C C . SER A 1 84 ? -22.260 -8.116 39.682 1.00 95.44 84 SER A C 1
ATOM 634 O O . SER A 1 84 ? -22.149 -6.895 39.787 1.00 95.44 84 SER A O 1
ATOM 636 N N . ILE A 1 85 ? -22.122 -8.749 38.509 1.00 93.50 85 ILE A N 1
ATOM 637 C CA . ILE A 1 85 ? -21.828 -8.059 37.239 1.00 93.50 85 ILE A CA 1
ATOM 638 C C . ILE A 1 85 ? -22.947 -7.077 36.872 1.00 93.50 85 ILE A C 1
ATOM 640 O O . ILE A 1 85 ? -22.664 -5.970 36.426 1.00 93.50 85 ILE A O 1
ATOM 644 N N . ALA A 1 86 ? -24.210 -7.454 37.093 1.00 95.75 86 ALA A N 1
ATOM 645 C CA . ALA A 1 86 ? -25.348 -6.580 36.826 1.00 95.75 86 ALA A CA 1
ATOM 646 C C . ALA A 1 86 ? -25.299 -5.320 37.700 1.00 95.75 86 ALA A C 1
ATOM 648 O O . ALA A 1 86 ? -25.443 -4.214 37.182 1.00 95.75 86 ALA A O 1
ATOM 649 N N . LYS A 1 87 ? -25.007 -5.477 39.001 1.00 96.06 87 LYS A N 1
ATOM 650 C CA . LYS A 1 87 ? -24.887 -4.330 39.906 1.00 96.06 87 LYS A CA 1
ATOM 651 C C . LYS A 1 87 ? -23.674 -3.463 39.575 1.00 96.06 87 LYS A C 1
ATOM 653 O O . LYS A 1 87 ? -23.775 -2.244 39.600 1.00 96.06 87 LYS A O 1
ATOM 658 N N . MET A 1 88 ? -22.551 -4.078 39.204 1.00 95.19 88 MET A N 1
ATOM 659 C CA . MET A 1 88 ? -21.366 -3.354 38.744 1.00 95.19 88 MET A CA 1
ATOM 660 C C . MET A 1 88 ? -21.673 -2.520 37.496 1.00 95.19 88 MET A C 1
ATOM 662 O O . MET A 1 88 ? -21.283 -1.359 37.432 1.00 95.19 88 MET A O 1
ATOM 666 N N . ALA A 1 89 ? -22.385 -3.087 36.519 1.00 95.56 89 ALA A N 1
ATOM 667 C CA . ALA A 1 89 ? -22.777 -2.383 35.302 1.00 95.56 89 ALA A CA 1
ATOM 668 C C . ALA A 1 89 ? -23.726 -1.210 35.595 1.00 95.56 89 ALA A C 1
ATOM 670 O O . ALA A 1 89 ? -23.536 -0.133 35.038 1.00 95.56 89 ALA A O 1
ATOM 671 N N . GLU A 1 90 ? -24.699 -1.395 36.490 1.00 96.44 90 GLU A N 1
ATOM 672 C CA . GLU A 1 90 ? -25.606 -0.333 36.945 1.00 96.44 90 GLU A CA 1
ATOM 673 C C . GLU A 1 90 ? -24.835 0.828 37.595 1.00 96.44 90 GLU A C 1
ATOM 675 O O . GLU A 1 90 ? -24.954 1.967 37.154 1.00 96.44 90 GLU A O 1
ATOM 680 N N . LEU A 1 91 ? -23.982 0.535 38.584 1.00 97.19 91 LEU A N 1
ATOM 681 C CA . LEU A 1 91 ? -23.180 1.546 39.284 1.00 97.19 91 LEU A CA 1
ATOM 682 C C . LEU A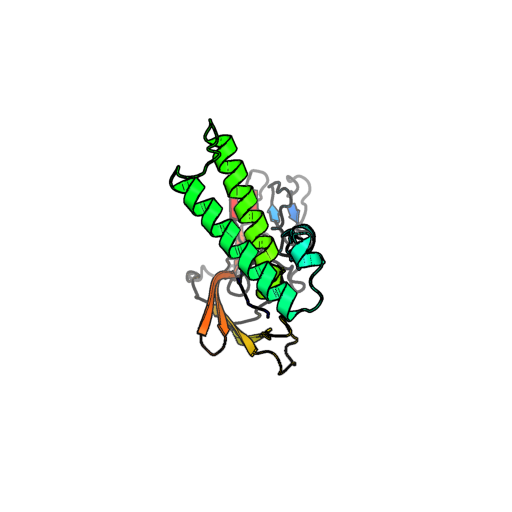 1 91 ? -22.199 2.257 38.343 1.00 97.19 91 LEU A C 1
ATOM 684 O O . LEU A 1 91 ? -22.049 3.471 38.403 1.00 97.19 91 LEU A O 1
ATOM 688 N N . THR A 1 92 ? -21.581 1.517 37.419 1.00 96.44 92 THR A N 1
ATOM 689 C CA . THR A 1 92 ? -20.691 2.104 36.406 1.00 96.44 92 THR A CA 1
ATOM 690 C C . THR A 1 92 ? -21.458 3.028 35.457 1.00 96.44 92 THR A C 1
ATOM 692 O O . THR A 1 92 ? -20.930 4.054 35.035 1.00 96.44 92 THR A O 1
ATOM 695 N N . ALA A 1 93 ? -22.696 2.681 35.092 1.00 96.94 93 ALA A N 1
ATOM 696 C CA . ALA A 1 93 ? -23.523 3.536 34.250 1.00 96.94 93 ALA A CA 1
ATOM 697 C C . ALA A 1 93 ? -23.897 4.837 34.972 1.00 96.94 93 ALA A C 1
ATOM 699 O O . ALA A 1 93 ? -23.794 5.898 34.359 1.00 96.94 93 ALA A O 1
ATOM 700 N N . ASN A 1 94 ? -24.264 4.761 36.255 1.00 97.38 94 ASN A N 1
ATOM 701 C CA . ASN A 1 94 ? -24.544 5.938 37.082 1.00 97.38 94 ASN A CA 1
ATOM 702 C C . ASN A 1 94 ? -23.321 6.860 37.167 1.00 97.38 94 ASN A C 1
ATOM 704 O O . ASN A 1 94 ? -23.434 8.029 36.823 1.00 97.38 94 ASN A O 1
ATOM 708 N N . GLU A 1 95 ? -22.137 6.312 37.450 1.00 96.94 95 GLU A N 1
ATOM 709 C CA . GLU A 1 95 ? -20.885 7.085 37.481 1.00 96.94 95 GLU A CA 1
ATOM 710 C C . GLU A 1 95 ? -20.610 7.811 36.149 1.00 96.94 95 GLU A C 1
ATOM 712 O O . GLU A 1 95 ? -20.216 8.975 36.118 1.00 96.94 95 GLU A O 1
ATOM 717 N N . ILE A 1 96 ? -20.869 7.162 35.006 1.00 97.00 96 ILE A N 1
ATOM 718 C CA . ILE A 1 96 ? -20.748 7.804 33.685 1.00 97.00 96 ILE A CA 1
ATOM 719 C C . ILE A 1 96 ? -21.740 8.968 33.533 1.00 97.00 96 ILE A C 1
ATOM 721 O O . ILE A 1 96 ? -21.399 9.983 32.916 1.00 97.00 96 ILE A O 1
ATOM 725 N N . TYR A 1 97 ? -22.968 8.836 34.040 1.00 97.50 97 TYR A N 1
ATOM 726 C CA . TYR A 1 97 ? -23.943 9.928 34.027 1.00 97.50 97 TYR A CA 1
ATOM 727 C C . TYR A 1 97 ? -23.499 11.087 34.920 1.00 97.50 97 TYR A C 1
ATOM 729 O O . TYR A 1 97 ? -23.530 12.229 34.456 1.00 97.50 97 TYR A O 1
ATOM 737 N N . ASP A 1 98 ? -22.983 10.796 36.111 1.00 96.38 98 ASP A N 1
ATOM 738 C CA . ASP A 1 98 ? -22.487 11.800 37.056 1.00 96.38 98 ASP A CA 1
ATOM 739 C C . ASP A 1 98 ? -21.297 12.577 36.467 1.00 96.38 98 ASP A C 1
ATOM 741 O O . ASP A 1 98 ? -21.270 13.811 36.483 1.00 96.38 98 ASP A O 1
ATOM 745 N N . ILE A 1 99 ? -20.348 11.888 35.821 1.00 96.31 99 ILE A N 1
ATOM 746 C CA . ILE A 1 99 ? -19.235 12.522 35.090 1.00 96.31 99 ILE A CA 1
ATOM 747 C C . ILE A 1 99 ? -19.755 13.481 34.004 1.00 96.31 99 ILE A C 1
ATOM 749 O O . ILE A 1 99 ? -19.238 14.594 33.839 1.00 96.31 99 ILE A O 1
ATOM 753 N N . ARG A 1 100 ? -20.790 13.083 33.251 1.00 97.12 100 ARG A N 1
ATOM 754 C CA . ARG A 1 100 ? -21.385 13.918 32.192 1.00 97.12 100 ARG A CA 1
ATOM 755 C C . ARG A 1 100 ? -22.103 15.137 32.746 1.00 97.12 100 ARG A C 1
ATOM 757 O O . ARG A 1 100 ? -22.008 16.212 32.146 1.00 97.12 100 ARG A O 1
ATOM 764 N N . GLU A 1 101 ? -22.817 14.971 33.851 1.00 95.69 101 GLU A N 1
ATOM 765 C CA . GLU A 1 101 ? -23.492 16.060 34.544 1.00 95.69 101 GLU A CA 1
ATOM 766 C C . GLU A 1 101 ? -22.474 17.078 35.061 1.00 95.69 101 GLU A C 1
ATOM 768 O O . GLU A 1 101 ? -22.564 18.258 34.710 1.00 95.69 101 GLU A O 1
ATOM 773 N N . ASN A 1 102 ? -21.427 16.613 35.745 1.00 93.94 102 ASN A N 1
ATOM 774 C CA . ASN A 1 102 ? -20.325 17.447 36.222 1.00 93.94 102 ASN A CA 1
ATOM 775 C C . ASN A 1 102 ? -19.639 18.206 35.078 1.00 93.94 102 ASN A C 1
ATOM 777 O O . ASN A 1 102 ? -19.424 19.418 35.168 1.00 93.94 102 ASN A O 1
ATOM 781 N N . ARG A 1 103 ? -19.369 17.541 33.946 1.00 94.31 103 ARG A N 1
ATOM 782 C CA . ARG A 1 103 ? -18.825 18.200 32.744 1.00 94.31 103 ARG A CA 1
ATOM 783 C C . ARG A 1 103 ? -19.758 19.298 32.220 1.00 94.31 103 ARG A C 1
ATOM 785 O O . ARG A 1 103 ? -19.294 20.377 31.842 1.00 94.31 103 ARG A O 1
ATOM 792 N N . SER A 1 104 ? -21.068 19.046 32.195 1.00 93.81 104 SER A N 1
ATOM 793 C CA . SER A 1 104 ? -22.077 20.033 31.788 1.00 93.81 104 SER A CA 1
ATOM 794 C C . SER A 1 104 ? -22.113 21.230 32.743 1.00 93.81 104 SER A C 1
ATOM 796 O O . SER A 1 104 ? -22.097 22.369 32.274 1.00 93.81 104 SER A O 1
ATOM 798 N N . LEU A 1 105 ? -22.112 20.999 34.060 1.00 93.69 105 LEU A N 1
ATOM 799 C CA . LEU A 1 105 ? -22.106 22.060 35.075 1.00 93.69 105 LEU A CA 1
ATOM 800 C C . LEU A 1 105 ? -20.861 22.944 34.958 1.00 93.69 105 LEU A C 1
ATOM 802 O O . LEU A 1 105 ? -20.977 24.170 34.949 1.00 93.69 105 LEU A O 1
ATOM 806 N N . LEU A 1 106 ? -19.687 22.338 34.772 1.00 91.31 106 LEU A N 1
ATOM 807 C CA . LEU A 1 106 ? -18.429 23.060 34.567 1.00 91.31 106 LEU A CA 1
ATOM 808 C C . LEU A 1 106 ? -18.433 23.904 33.298 1.00 91.31 106 LEU A C 1
ATOM 810 O O . LEU A 1 106 ? -18.007 25.057 33.312 1.00 91.31 106 LEU A O 1
ATOM 814 N N . THR A 1 107 ? -18.956 23.353 32.205 1.00 89.31 107 THR A N 1
ATOM 815 C CA . THR A 1 107 ? -19.047 24.068 30.925 1.00 89.31 107 THR A CA 1
ATOM 816 C C . THR A 1 107 ? -20.020 25.248 31.010 1.00 89.31 107 THR A C 1
ATOM 818 O O . THR A 1 107 ? -19.794 26.282 30.387 1.00 89.31 107 THR A O 1
ATOM 821 N N . LYS A 1 108 ? -21.095 25.113 31.795 1.00 91.06 108 LYS A N 1
ATOM 822 C CA . LYS A 1 108 ? -22.104 26.162 32.017 1.00 91.06 108 LYS A CA 1
ATOM 823 C C . LYS A 1 108 ? -21.707 27.186 33.083 1.00 91.06 108 LYS A C 1
ATOM 825 O O . LYS A 1 108 ? -22.433 28.158 33.268 1.00 91.06 108 LYS A O 1
ATOM 830 N N . GLY A 1 109 ? -20.598 26.978 33.793 1.00 89.12 109 GLY A N 1
ATOM 831 C CA . GLY A 1 109 ? -20.197 27.842 34.904 1.00 89.12 109 GLY A CA 1
ATOM 832 C C . GLY A 1 109 ? -21.073 27.709 36.153 1.00 89.12 109 GLY A C 1
ATOM 833 O O . GLY A 1 109 ? -21.140 28.640 36.946 1.00 89.12 109 GLY A O 1
ATOM 834 N N . GLN A 1 110 ? -21.774 26.583 36.301 1.00 89.56 110 GLN A N 1
ATOM 835 C CA . GLN A 1 110 ? -22.736 26.315 37.380 1.00 89.56 110 GLN A CA 1
ATOM 836 C C . GLN A 1 110 ? -22.207 25.315 38.413 1.00 89.56 110 GLN A C 1
ATOM 838 O O . GLN A 1 110 ? -22.942 24.920 39.309 1.00 89.56 110 GLN A O 1
ATOM 843 N N . ALA A 1 111 ? -20.960 24.866 38.270 1.00 85.75 111 ALA A N 1
ATOM 844 C CA . ALA A 1 111 ? -20.350 23.964 39.232 1.00 85.75 111 ALA A CA 1
ATOM 845 C C . ALA A 1 111 ? -19.984 24.709 40.522 1.00 85.75 111 ALA A C 1
ATOM 847 O O . ALA A 1 111 ? -19.479 25.832 40.471 1.00 85.75 111 ALA A O 1
ATOM 848 N N . ASP A 1 112 ? -20.150 24.043 41.663 1.00 80.12 112 ASP A N 1
ATOM 849 C CA . ASP A 1 112 ? -19.810 24.602 42.977 1.00 80.12 112 ASP A CA 1
ATOM 850 C C . ASP A 1 112 ? -18.322 24.977 43.091 1.00 80.12 112 ASP A C 1
ATOM 852 O O . ASP A 1 112 ? -17.955 25.916 43.798 1.00 80.12 112 ASP A O 1
ATOM 856 N N . PHE A 1 113 ? -17.456 24.272 42.354 1.00 79.88 113 PHE A N 1
ATOM 857 C CA . PHE A 1 113 ? -16.021 24.531 42.309 1.00 79.88 113 PHE A CA 1
ATOM 858 C C . PHE A 1 113 ? -15.558 24.903 40.897 1.00 79.88 113 PHE A C 1
ATOM 860 O O . PHE A 1 113 ? -15.088 24.067 40.123 1.00 79.88 113 PHE A O 1
ATOM 867 N N . MET A 1 114 ? -15.686 26.188 40.559 1.00 84.75 114 MET A N 1
ATOM 868 C CA . MET A 1 114 ? -15.194 26.714 39.287 1.00 84.75 114 MET A CA 1
ATOM 869 C C . MET A 1 114 ? -13.682 27.006 39.329 1.00 84.75 114 MET A C 1
ATOM 871 O O . MET A 1 114 ? -13.218 27.734 40.214 1.00 84.75 114 MET A O 1
ATOM 875 N N . PRO A 1 115 ? -12.900 26.503 38.353 1.00 84.62 115 PRO A N 1
ATOM 876 C CA . PRO A 1 115 ? -11.488 26.842 38.210 1.00 84.62 115 PRO A CA 1
ATOM 877 C C . PRO A 1 115 ? -11.289 28.340 37.963 1.00 84.62 115 PRO A C 1
ATOM 879 O O . PRO A 1 115 ? -12.066 28.977 37.253 1.00 84.62 115 PRO A O 1
ATOM 882 N N . LYS A 1 116 ? -10.214 28.902 38.524 1.00 83.06 116 LYS A N 1
ATOM 883 C CA . LYS A 1 116 ? -9.910 30.342 38.420 1.00 83.06 116 LYS A CA 1
ATOM 884 C C . LYS A 1 116 ? -9.206 30.724 37.115 1.00 83.06 116 LYS A C 1
ATOM 886 O O . LYS A 1 116 ? -9.147 31.905 36.786 1.00 83.06 116 LYS A O 1
ATOM 891 N N . ASP A 1 117 ? -8.679 29.745 36.380 1.00 88.62 117 ASP A N 1
ATOM 892 C CA . ASP A 1 117 ? -8.028 29.940 35.087 1.00 88.62 117 ASP A CA 1
ATOM 893 C C . ASP A 1 117 ? -8.475 28.890 34.050 1.00 88.62 117 ASP A C 1
ATOM 895 O O . ASP A 1 117 ? -8.977 27.809 34.376 1.00 88.62 117 ASP A O 1
ATOM 899 N N . GLY A 1 118 ? -8.299 29.223 32.768 1.00 87.00 118 GLY A N 1
ATOM 900 C CA . GLY A 1 118 ? -8.715 28.363 31.658 1.00 87.00 118 GLY A CA 1
ATOM 901 C C . GLY A 1 118 ? -7.861 27.104 31.465 1.00 87.00 118 GLY A C 1
ATOM 902 O O . GLY A 1 118 ? -8.325 26.149 30.840 1.00 87.00 118 GLY A O 1
ATOM 903 N N . GLN A 1 119 ? -6.631 27.060 31.989 1.00 90.75 119 GLN A N 1
ATOM 904 C CA . GLN A 1 119 ? -5.763 25.882 31.871 1.00 90.75 119 GLN A CA 1
ATOM 905 C C . GLN A 1 119 ? -6.199 24.782 32.843 1.00 90.75 119 GLN A C 1
ATOM 907 O O . GLN A 1 119 ? -6.294 23.620 32.447 1.00 90.75 119 GLN A O 1
ATOM 912 N N . GLN A 1 120 ? -6.535 25.150 34.079 1.00 88.62 120 GLN A N 1
ATOM 913 C CA . GLN A 1 120 ? -7.098 24.261 35.091 1.00 88.62 120 GLN A CA 1
ATOM 914 C C . GLN A 1 120 ? -8.462 23.722 34.660 1.00 88.62 120 GLN A C 1
ATOM 916 O O . GLN A 1 120 ? -8.703 22.523 34.779 1.00 88.62 120 GLN A O 1
ATOM 921 N N . LEU A 1 121 ? -9.321 24.566 34.074 1.00 90.56 121 LEU A N 1
ATOM 922 C CA . LEU A 1 121 ? -10.594 24.110 33.507 1.00 90.56 121 LEU A CA 1
ATOM 923 C C . LEU A 1 121 ? -10.379 23.055 32.423 1.00 90.56 121 LEU A C 1
ATOM 925 O O . LEU A 1 121 ? -11.000 21.996 32.458 1.00 90.56 121 LEU A O 1
ATOM 929 N N . LYS A 1 122 ? -9.454 23.307 31.493 1.00 91.94 122 LYS A N 1
ATOM 930 C CA . LYS A 1 122 ? -9.121 22.344 30.441 1.00 91.94 122 LYS A CA 1
ATOM 931 C C . LYS A 1 122 ? -8.576 21.033 31.011 1.00 91.94 122 LYS A C 1
ATOM 933 O O . LYS A 1 122 ? -8.940 19.968 30.522 1.00 91.94 122 LYS A O 1
ATOM 938 N N . LEU A 1 123 ? -7.720 21.097 32.031 1.00 93.06 123 LEU A N 1
ATOM 939 C CA . LEU A 1 123 ? -7.182 19.907 32.690 1.00 93.06 123 LEU A CA 1
ATOM 940 C C . LEU A 1 123 ? -8.295 19.073 33.337 1.00 93.06 123 LEU A C 1
ATOM 942 O O . LEU A 1 123 ? -8.331 17.862 33.142 1.00 93.06 123 LEU A O 1
ATOM 946 N N . MET A 1 124 ? -9.215 19.719 34.050 1.00 91.50 124 MET A N 1
ATOM 947 C CA . MET A 1 124 ? -10.317 19.044 34.732 1.00 91.50 124 MET A CA 1
ATOM 948 C C . MET A 1 124 ? -11.316 18.426 33.745 1.00 91.50 124 MET A C 1
ATOM 950 O O . MET A 1 124 ? -11.712 17.276 33.910 1.00 91.50 124 MET A O 1
ATOM 954 N N . LEU A 1 125 ? -11.652 19.140 32.663 1.00 93.19 125 LEU A N 1
ATOM 955 C CA . LEU A 1 125 ? -12.472 18.594 31.574 1.00 93.19 125 LEU A CA 1
ATOM 956 C C . LEU A 1 125 ? -11.804 17.371 30.929 1.00 93.19 125 LEU A C 1
ATOM 958 O O . LEU A 1 125 ? -12.449 16.342 30.760 1.00 93.19 125 LEU A O 1
ATOM 962 N N . ASN A 1 126 ? -10.498 17.442 30.656 1.00 93.94 126 ASN A N 1
ATOM 963 C CA . ASN A 1 126 ? -9.750 16.305 30.116 1.00 93.94 126 ASN A CA 1
ATOM 964 C C . ASN A 1 126 ? -9.725 15.105 31.079 1.00 93.94 126 ASN A C 1
ATOM 966 O O . ASN A 1 126 ? -9.743 13.960 30.628 1.00 93.94 126 ASN A O 1
ATOM 970 N N . GLN A 1 127 ? -9.659 15.337 32.394 1.00 92.75 127 GLN A N 1
ATOM 971 C CA . GLN A 1 127 ? -9.722 14.268 33.397 1.00 92.75 127 GLN A CA 1
ATOM 972 C C . GLN A 1 127 ? -11.086 13.573 33.382 1.00 92.75 127 GLN A C 1
ATOM 974 O O . GLN A 1 127 ? -11.122 12.345 33.313 1.00 92.75 127 GLN A O 1
ATOM 979 N N . LEU A 1 128 ? -12.182 14.338 33.357 1.00 94.75 128 LEU A N 1
ATOM 980 C CA . LEU A 1 128 ? -13.541 13.798 33.229 1.00 94.75 128 LEU A CA 1
ATOM 981 C C . LEU A 1 128 ? -13.715 13.017 31.922 1.00 94.75 128 LEU A C 1
ATOM 983 O O . LEU A 1 128 ? -14.220 11.898 31.936 1.00 94.75 128 LEU A O 1
ATOM 987 N N . ASP A 1 129 ? -13.221 13.549 30.802 1.00 93.75 129 ASP A N 1
ATOM 988 C CA . ASP A 1 129 ? -13.245 12.844 29.517 1.00 93.75 129 ASP A CA 1
ATOM 989 C C . ASP A 1 129 ? -12.435 11.540 29.574 1.00 93.75 129 ASP A C 1
ATOM 991 O O . ASP A 1 129 ? -12.835 10.525 29.002 1.00 93.75 129 ASP A O 1
ATOM 995 N N . THR A 1 130 ? -11.297 11.533 30.270 1.00 93.62 130 THR A N 1
ATOM 996 C CA . THR A 1 130 ? -10.464 10.333 30.438 1.00 93.62 130 THR A CA 1
ATOM 997 C C . THR A 1 130 ? -11.186 9.274 31.272 1.00 93.62 130 THR A C 1
ATOM 999 O O . THR A 1 130 ? -11.215 8.110 30.871 1.00 93.62 130 THR A O 1
ATOM 1002 N N . GLN A 1 131 ? -11.807 9.670 32.387 1.00 94.06 131 GLN A N 1
ATOM 1003 C CA . GLN A 1 131 ? -12.598 8.788 33.251 1.00 94.06 131 GLN A CA 1
ATOM 1004 C C . GLN A 1 131 ? -13.806 8.211 32.504 1.00 94.06 131 GLN A C 1
ATOM 1006 O O . GLN A 1 131 ? -13.983 6.992 32.474 1.00 94.06 131 GLN A O 1
ATOM 1011 N N . GLU A 1 132 ? -14.581 9.062 31.816 1.00 94.75 132 GLU A N 1
ATOM 1012 C CA . GLU A 1 132 ? -15.729 8.635 31.008 1.00 94.75 132 GLU A CA 1
ATOM 1013 C C . GLU A 1 132 ? -15.294 7.604 29.957 1.00 94.75 132 GLU A C 1
ATOM 1015 O O . GLU A 1 132 ? -15.883 6.527 29.838 1.00 94.75 132 GLU A O 1
ATOM 1020 N N . ASN A 1 133 ? -14.230 7.905 29.205 1.00 92.00 133 ASN A N 1
ATOM 1021 C CA . ASN A 1 133 ? -13.728 7.022 28.155 1.00 92.00 133 ASN A CA 1
ATOM 1022 C C . ASN A 1 133 ? -13.161 5.708 28.700 1.00 92.00 133 ASN A C 1
ATOM 1024 O O . ASN A 1 133 ? -13.262 4.687 28.018 1.00 92.00 133 ASN A O 1
ATOM 1028 N N . ALA A 1 134 ? -12.564 5.702 29.893 1.00 92.69 134 ALA A N 1
ATOM 1029 C CA . ALA A 1 134 ? -12.106 4.478 30.540 1.00 92.69 134 ALA A CA 1
ATOM 1030 C C . ALA A 1 134 ? -13.292 3.596 30.948 1.00 92.69 134 ALA A C 1
ATOM 1032 O O . ALA A 1 134 ? -13.343 2.430 30.563 1.00 92.69 134 ALA A O 1
ATOM 1033 N N . LEU A 1 135 ? -14.284 4.150 31.648 1.00 94.12 135 LEU A N 1
ATOM 1034 C CA . LEU A 1 135 ? -15.454 3.395 32.104 1.00 94.12 135 LEU A CA 1
ATOM 1035 C C . LEU A 1 135 ? -16.314 2.892 30.937 1.00 94.12 135 LEU A C 1
ATOM 1037 O O . LEU A 1 135 ? -16.768 1.748 30.949 1.00 94.12 135 LEU A O 1
ATOM 1041 N N . LEU A 1 136 ? -16.470 3.684 29.871 1.00 93.62 136 LEU A N 1
ATOM 1042 C CA . LEU A 1 136 ? -17.192 3.270 28.662 1.00 93.62 136 LEU A CA 1
ATOM 1043 C C . LEU A 1 136 ? -16.586 2.033 27.982 1.00 93.62 136 LEU A C 1
ATOM 1045 O O . LEU A 1 136 ? -17.316 1.296 27.310 1.00 93.62 136 LEU A O 1
ATOM 1049 N N . GLN A 1 137 ? -15.286 1.766 28.155 1.00 91.75 137 GLN A N 1
ATOM 1050 C CA . GLN A 1 137 ? -14.650 0.557 27.613 1.00 91.75 137 GLN A CA 1
ATOM 1051 C C . GLN A 1 137 ? -15.172 -0.725 28.271 1.00 91.75 137 GLN A C 1
ATOM 1053 O O . GLN A 1 137 ? -15.149 -1.768 27.621 1.00 91.75 137 GLN A O 1
ATOM 1058 N N . LEU A 1 138 ? -15.714 -0.671 29.495 1.00 91.06 138 LEU A N 1
ATOM 1059 C CA . LEU A 1 138 ? -16.373 -1.828 30.122 1.00 91.06 138 LEU A CA 1
ATOM 1060 C C . LEU A 1 138 ? -17.629 -2.262 29.353 1.00 91.06 138 LEU A C 1
ATOM 1062 O O . LEU A 1 138 ? -17.982 -3.437 29.374 1.00 91.06 138 LEU A O 1
ATOM 1066 N N . PHE A 1 139 ? -18.273 -1.331 28.642 1.00 92.69 139 PHE A N 1
ATOM 1067 C CA . PHE A 1 139 ? -19.481 -1.596 27.858 1.00 92.69 139 PHE A CA 1
ATOM 1068 C C . PHE A 1 139 ? -19.190 -1.840 26.377 1.00 92.69 139 PHE A C 1
ATOM 1070 O O . PHE A 1 139 ? -19.814 -2.691 25.750 1.00 92.69 139 PHE A O 1
ATOM 1077 N N . ARG A 1 140 ? -18.270 -1.065 25.791 1.00 90.06 140 ARG A N 1
ATOM 1078 C CA . ARG A 1 140 ? -17.987 -1.094 24.344 1.00 90.06 140 ARG A CA 1
ATOM 1079 C C . ARG A 1 140 ? -16.813 -2.001 23.973 1.00 90.06 140 ARG A C 1
ATOM 1081 O O . ARG A 1 140 ? -16.630 -2.294 22.793 1.00 90.06 140 ARG A O 1
ATOM 1088 N N . GLY A 1 141 ? -16.025 -2.429 24.958 1.00 86.94 141 GLY A N 1
ATOM 1089 C CA . GLY A 1 141 ? -14.741 -3.087 24.752 1.00 86.94 141 GLY A CA 1
ATOM 1090 C C . GLY A 1 141 ? -13.666 -2.132 24.228 1.00 86.94 141 GLY A C 1
ATOM 1091 O O . GLY A 1 141 ? -13.852 -0.915 24.148 1.00 86.94 141 GLY A O 1
ATOM 1092 N N . THR A 1 142 ? -12.524 -2.700 23.846 1.00 83.88 142 THR A N 1
ATOM 1093 C CA . THR A 1 142 ? -11.412 -1.990 23.205 1.00 83.88 142 THR A CA 1
ATOM 1094 C C . THR A 1 142 ? -11.218 -2.481 21.773 1.00 83.88 142 THR A C 1
ATOM 1096 O O . THR A 1 142 ? -11.573 -3.607 21.419 1.00 83.88 142 THR A O 1
ATOM 1099 N N . LYS A 1 143 ? -10.658 -1.624 20.915 1.00 83.44 143 LYS A N 1
ATOM 1100 C CA . LYS A 1 143 ? -10.332 -1.968 19.529 1.00 83.44 143 LYS A CA 1
ATOM 1101 C C . LYS A 1 143 ? -8.900 -1.560 19.230 1.00 83.44 143 LYS A C 1
ATOM 1103 O O . LYS A 1 143 ? -8.580 -0.380 19.297 1.00 83.44 143 LYS A O 1
ATOM 1108 N N . LYS A 1 144 ? -8.082 -2.535 18.837 1.00 85.75 144 LYS A N 1
ATOM 1109 C CA . LYS A 1 144 ? -6.717 -2.336 18.347 1.00 85.75 144 LYS A CA 1
ATOM 1110 C C . LYS A 1 144 ? -6.670 -2.554 16.837 1.00 85.75 144 LYS A C 1
ATOM 1112 O O . LYS A 1 144 ? -7.279 -3.510 16.350 1.00 85.75 144 LYS A O 1
ATOM 1117 N N . THR A 1 145 ? -5.998 -1.673 16.097 1.00 89.38 145 THR A N 1
ATOM 1118 C CA . THR A 1 145 ? -5.913 -1.760 14.628 1.00 89.38 145 THR A CA 1
ATOM 1119 C C . THR A 1 145 ? -4.472 -1.678 14.141 1.00 89.38 145 THR A C 1
ATOM 1121 O O . THR A 1 145 ? -3.944 -0.593 13.924 1.00 89.38 145 THR A O 1
ATOM 1124 N N . ASP A 1 146 ? -3.855 -2.828 13.889 1.00 92.44 146 ASP A N 1
ATOM 1125 C CA . ASP A 1 146 ? -2.519 -2.878 13.296 1.00 92.44 146 ASP A CA 1
ATOM 1126 C C . ASP A 1 146 ? -2.588 -2.658 11.774 1.00 92.44 146 ASP A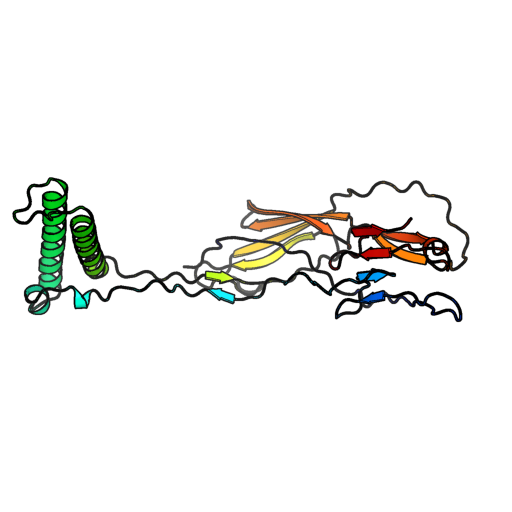 C 1
ATOM 1128 O O . ASP A 1 146 ? -3.520 -3.104 11.096 1.00 92.44 146 ASP A O 1
ATOM 1132 N N . THR A 1 147 ? -1.592 -1.967 11.217 1.00 93.69 147 THR A N 1
ATOM 1133 C CA . THR A 1 147 ? -1.467 -1.747 9.770 1.00 93.69 147 THR A CA 1
ATOM 1134 C C . THR A 1 147 ? -0.352 -2.612 9.211 1.00 93.69 147 THR A C 1
ATOM 1136 O O . THR A 1 147 ? 0.808 -2.462 9.585 1.00 93.69 147 THR A O 1
ATOM 1139 N N . HIS A 1 148 ? -0.679 -3.486 8.264 1.00 94.56 148 HIS A N 1
ATOM 1140 C CA . HIS A 1 148 ? 0.308 -4.318 7.582 1.00 94.56 148 HIS A CA 1
ATOM 1141 C C . HIS A 1 148 ? 0.547 -3.803 6.166 1.00 94.56 148 HIS A C 1
ATOM 1143 O O . HIS A 1 148 ? -0.395 -3.513 5.428 1.00 94.56 148 HIS A O 1
ATOM 1149 N N . VAL A 1 149 ? 1.817 -3.723 5.790 1.00 94.31 149 VAL A N 1
ATOM 1150 C CA . VAL A 1 149 ? 2.273 -3.442 4.432 1.00 94.31 149 VAL A CA 1
ATOM 1151 C C . VAL A 1 149 ? 2.762 -4.751 3.832 1.00 94.31 149 VAL A C 1
ATOM 1153 O O . VAL A 1 149 ? 3.632 -5.405 4.408 1.00 94.31 149 VAL A O 1
ATOM 1156 N N . PHE A 1 150 ? 2.210 -5.109 2.678 1.00 93.62 150 PHE A N 1
ATOM 1157 C CA . PHE A 1 150 ? 2.651 -6.237 1.866 1.00 93.62 150 PHE A CA 1
ATOM 1158 C C . PHE A 1 150 ? 3.272 -5.705 0.575 1.00 93.62 150 PHE A C 1
ATOM 1160 O O . PHE A 1 150 ? 2.733 -4.770 -0.018 1.00 93.62 150 PHE A O 1
ATOM 1167 N N . THR A 1 151 ? 4.372 -6.319 0.141 1.00 93.44 151 THR A N 1
ATOM 1168 C CA . THR A 1 151 ? 5.035 -6.014 -1.133 1.00 93.44 151 THR A CA 1
ATOM 1169 C C . THR A 1 151 ? 4.970 -7.246 -2.023 1.00 93.44 151 THR A C 1
ATOM 1171 O O . THR A 1 151 ? 5.240 -8.353 -1.557 1.00 93.44 151 THR A O 1
ATOM 1174 N N . LEU A 1 152 ? 4.593 -7.048 -3.285 1.00 92.00 152 LEU A N 1
ATOM 1175 C CA . LEU A 1 152 ? 4.531 -8.083 -4.310 1.00 92.00 152 LEU A CA 1
ATOM 1176 C C . LEU A 1 152 ? 5.241 -7.567 -5.557 1.00 92.00 152 LEU A C 1
ATOM 1178 O O . LEU A 1 152 ? 4.934 -6.469 -6.025 1.00 92.00 152 LEU A O 1
ATOM 1182 N N . ASP A 1 153 ? 6.138 -8.381 -6.095 1.00 92.25 153 ASP A N 1
ATOM 1183 C CA . ASP A 1 153 ? 6.842 -8.075 -7.332 1.00 92.25 153 ASP A CA 1
ATOM 1184 C C . ASP A 1 153 ? 6.040 -8.606 -8.521 1.00 92.25 153 ASP A C 1
ATOM 1186 O O . ASP A 1 153 ? 5.567 -9.744 -8.512 1.00 92.25 153 ASP A O 1
ATOM 1190 N N . TYR A 1 154 ? 5.894 -7.781 -9.556 1.00 91.00 154 TYR A N 1
ATOM 1191 C CA . TYR A 1 154 ? 5.245 -8.165 -10.805 1.00 91.00 154 TYR A CA 1
ATOM 1192 C C . TYR A 1 154 ? 6.058 -7.649 -11.986 1.00 91.00 154 TYR A C 1
ATOM 1194 O O . TYR A 1 154 ? 6.263 -6.442 -12.127 1.00 91.00 154 TYR A O 1
ATOM 1202 N N . VAL A 1 155 ? 6.516 -8.570 -12.833 1.00 90.44 155 VAL A N 1
ATOM 1203 C CA . VAL A 1 155 ? 7.291 -8.265 -14.037 1.00 90.44 155 VAL A CA 1
ATOM 1204 C C . VAL A 1 155 ? 6.454 -8.682 -15.247 1.00 90.44 155 VAL A C 1
ATOM 1206 O O . VAL A 1 155 ? 6.322 -9.880 -15.491 1.00 90.44 155 VAL A O 1
ATOM 1209 N N . PRO A 1 156 ? 5.852 -7.734 -15.988 1.00 87.38 156 PRO A N 1
ATOM 1210 C CA . PRO A 1 156 ? 5.083 -8.068 -17.179 1.00 87.38 156 PRO A CA 1
ATOM 1211 C C . PRO A 1 156 ? 6.022 -8.424 -18.337 1.00 87.38 156 PRO A C 1
ATOM 1213 O O . PRO A 1 156 ? 6.893 -7.630 -18.688 1.00 87.38 156 PRO A O 1
ATOM 1216 N N . ASP A 1 157 ? 5.811 -9.580 -18.967 1.00 81.31 157 ASP A N 1
ATOM 1217 C CA . ASP A 1 157 ? 6.504 -9.950 -20.213 1.00 81.31 157 ASP A CA 1
ATOM 1218 C C . ASP A 1 157 ? 5.828 -9.345 -21.459 1.00 81.31 157 ASP A C 1
ATOM 1220 O O . ASP A 1 157 ? 6.467 -9.130 -22.487 1.00 81.31 157 ASP A O 1
ATOM 1224 N N . SER A 1 158 ? 4.518 -9.086 -21.389 1.00 85.19 158 SER A N 1
ATOM 1225 C CA . SER A 1 158 ? 3.706 -8.526 -22.478 1.00 85.19 158 SER A CA 1
ATOM 1226 C C . SER A 1 158 ? 2.441 -7.855 -21.924 1.00 85.19 158 SER A C 1
ATOM 1228 O O . SER A 1 158 ? 2.281 -7.740 -20.709 1.00 85.19 158 SER A O 1
ATOM 1230 N N . GLU A 1 159 ? 1.547 -7.381 -22.798 1.00 89.62 159 GLU A N 1
ATOM 1231 C CA . GLU A 1 159 ? 0.230 -6.905 -22.364 1.00 89.62 159 GLU A CA 1
ATOM 1232 C C . GLU A 1 159 ? -0.556 -8.031 -21.673 1.00 89.62 159 GLU A C 1
ATOM 1234 O O . GLU A 1 159 ? -0.825 -9.077 -22.267 1.00 89.62 159 GLU A O 1
ATOM 1239 N N . THR A 1 160 ? -0.997 -7.782 -20.440 1.00 90.75 160 THR A N 1
ATOM 1240 C CA . THR A 1 160 ? -1.758 -8.746 -19.639 1.00 90.75 160 THR A CA 1
ATOM 1241 C C . THR A 1 160 ? -3.199 -8.281 -19.484 1.00 90.75 160 THR A C 1
ATOM 1243 O O . THR A 1 160 ? -3.464 -7.126 -19.142 1.00 90.75 160 THR A O 1
ATOM 1246 N N . LYS A 1 161 ? -4.153 -9.196 -19.691 1.00 86.50 161 LYS A N 1
ATOM 1247 C CA . LYS A 1 161 ? -5.597 -8.929 -19.601 1.00 86.50 161 LYS A CA 1
ATOM 1248 C C . LYS A 1 161 ? -6.235 -9.689 -18.436 1.00 86.50 161 LYS A C 1
ATOM 1250 O O . LYS A 1 161 ? -6.972 -10.645 -18.654 1.00 86.50 161 LYS A O 1
ATOM 1255 N N . GLY A 1 162 ? -5.959 -9.246 -17.210 1.00 85.19 162 GLY A N 1
ATOM 1256 C CA . GLY A 1 162 ? -6.685 -9.695 -16.019 1.00 85.19 162 GLY A CA 1
ATOM 1257 C C . GLY A 1 162 ? -6.120 -10.962 -15.380 1.00 85.19 162 GLY A C 1
ATOM 1258 O O . GLY A 1 162 ? -6.873 -11.863 -15.019 1.00 85.19 162 GLY A O 1
ATOM 1259 N N . GLU A 1 163 ? -4.800 -11.032 -15.225 1.00 91.56 163 GLU A N 1
ATOM 1260 C CA . GLU A 1 163 ? -4.147 -12.097 -14.460 1.00 91.56 163 GLU A CA 1
ATOM 1261 C C . GLU A 1 163 ? -4.362 -11.883 -12.958 1.00 91.56 163 GLU A C 1
ATOM 1263 O O . GLU A 1 163 ? -4.406 -10.750 -12.490 1.00 91.56 163 GLU A O 1
ATOM 1268 N N . ILE A 1 164 ? -4.492 -12.955 -12.176 1.00 92.25 164 ILE A N 1
ATOM 1269 C CA . ILE A 1 164 ? -4.637 -12.844 -10.720 1.00 92.25 164 ILE A CA 1
ATOM 1270 C C . ILE A 1 164 ? -3.280 -12.493 -10.104 1.00 92.25 164 ILE A C 1
ATOM 1272 O O . ILE A 1 164 ? -2.380 -13.328 -10.077 1.00 92.25 164 ILE A O 1
ATOM 1276 N N . LEU A 1 165 ? -3.163 -11.280 -9.560 1.00 92.25 165 LEU A N 1
ATOM 1277 C CA . LEU A 1 165 ? -1.953 -10.825 -8.875 1.00 92.25 165 LEU A CA 1
ATOM 1278 C C . LEU A 1 165 ? -1.884 -11.388 -7.452 1.00 92.25 165 LEU A C 1
ATOM 1280 O O . LEU A 1 165 ? -0.867 -11.940 -7.043 1.00 92.25 165 LEU A O 1
ATOM 1284 N N . PHE A 1 166 ? -2.977 -11.247 -6.699 1.00 93.19 166 PHE A N 1
ATOM 1285 C CA . PHE A 1 166 ? -3.100 -11.783 -5.347 1.00 93.19 166 PHE A CA 1
ATOM 1286 C C . PHE A 1 166 ? -4.554 -12.076 -4.983 1.00 93.19 166 PHE A C 1
ATOM 1288 O O . PHE A 1 166 ? -5.490 -11.655 -5.665 1.00 93.19 166 PHE A O 1
ATOM 1295 N N . ARG A 1 167 ? -4.754 -12.774 -3.863 1.00 94.38 167 ARG A N 1
ATOM 1296 C CA . ARG A 1 167 ? -6.068 -12.978 -3.248 1.00 94.38 167 ARG A CA 1
ATOM 1297 C C . ARG A 1 167 ? -6.121 -12.351 -1.859 1.00 94.38 167 ARG A C 1
ATOM 1299 O O . ARG A 1 167 ? -5.143 -12.393 -1.114 1.00 94.38 167 ARG A O 1
ATOM 1306 N N . PHE A 1 168 ? -7.266 -11.776 -1.499 1.00 95.44 168 PHE A N 1
ATOM 1307 C CA . PHE A 1 168 ? -7.459 -11.107 -0.211 1.00 95.44 168 PHE A CA 1
ATOM 1308 C C . PHE A 1 168 ? -8.728 -11.584 0.491 1.00 95.44 168 PHE A C 1
ATOM 1310 O O . PHE A 1 168 ? -9.816 -11.602 -0.081 1.00 95.44 168 PHE A O 1
ATOM 1317 N N . SER A 1 169 ? -8.594 -11.936 1.763 1.00 94.19 169 SER A N 1
ATOM 1318 C CA . SER A 1 169 ? -9.684 -12.341 2.640 1.00 94.19 169 SER A CA 1
ATOM 1319 C C . SER A 1 169 ? -9.903 -11.295 3.728 1.00 94.19 169 SER A C 1
ATOM 1321 O O . SER A 1 169 ? -8.971 -10.880 4.415 1.00 94.19 169 SER A O 1
ATOM 1323 N N . LYS A 1 170 ? -11.163 -10.932 3.985 1.00 93.75 170 LYS A N 1
ATOM 1324 C CA . LYS A 1 170 ? -11.531 -10.039 5.101 1.00 93.75 170 LYS A CA 1
ATOM 1325 C C . LYS A 1 170 ? -11.177 -10.630 6.475 1.00 93.75 170 LYS A C 1
ATOM 1327 O O . LYS A 1 170 ? -11.072 -9.891 7.455 1.00 93.75 170 LYS A O 1
ATOM 1332 N N . HIS A 1 171 ? -10.978 -11.945 6.561 1.00 92.56 171 HIS A N 1
ATOM 1333 C CA . HIS A 1 171 ? -10.639 -12.638 7.805 1.00 92.56 171 HIS A CA 1
ATOM 1334 C C . HIS A 1 171 ? -9.157 -13.008 7.890 1.00 92.56 171 HIS A C 1
ATOM 1336 O O . HIS A 1 171 ? -8.577 -12.875 8.963 1.00 92.56 171 HIS A O 1
ATOM 1342 N N . LEU A 1 172 ? -8.543 -13.405 6.771 1.00 92.25 172 LEU A N 1
ATOM 1343 C CA . LEU A 1 172 ? -7.161 -13.903 6.743 1.00 92.25 172 LEU A CA 1
ATOM 1344 C C . LEU A 1 172 ? -6.135 -12.889 6.206 1.00 92.25 172 LEU A C 1
ATOM 1346 O O . LEU A 1 172 ? -4.939 -13.121 6.335 1.00 92.25 172 LEU A O 1
ATOM 1350 N N . GLY A 1 173 ? -6.573 -11.768 5.626 1.00 92.75 173 GLY A N 1
ATOM 1351 C CA . GLY A 1 173 ? -5.689 -10.800 4.977 1.00 92.75 173 GLY A CA 1
ATOM 1352 C C . GLY A 1 173 ? -5.228 -11.284 3.603 1.00 92.75 173 GLY A C 1
ATOM 1353 O O . GLY A 1 173 ? -6.017 -11.850 2.844 1.00 92.75 173 GLY A O 1
ATOM 1354 N N . LEU A 1 174 ? -3.961 -11.043 3.264 1.00 93.12 174 LEU A N 1
ATOM 1355 C CA . LEU A 1 174 ? -3.362 -11.530 2.021 1.00 93.12 174 LEU A CA 1
ATOM 1356 C C . LEU A 1 174 ? -3.225 -13.060 2.069 1.00 93.12 174 LEU A C 1
ATOM 1358 O O . LEU A 1 174 ? -2.639 -13.601 3.005 1.00 93.12 174 LEU A O 1
ATOM 1362 N N . VAL A 1 175 ? -3.747 -13.757 1.060 1.00 92.62 175 VAL A N 1
ATOM 1363 C CA . VAL A 1 175 ? -3.664 -15.221 0.951 1.00 92.62 175 VAL A CA 1
ATOM 1364 C C . VAL A 1 175 ? -3.022 -15.636 -0.370 1.00 92.62 175 VAL A C 1
ATOM 1366 O O . VAL A 1 175 ? -2.914 -14.846 -1.307 1.00 92.62 175 VAL A O 1
ATOM 1369 N N . LYS A 1 176 ? -2.582 -16.897 -0.439 1.00 85.00 176 LYS A N 1
ATOM 1370 C CA . LYS A 1 176 ? -1.993 -17.476 -1.651 1.00 85.00 176 LYS A CA 1
ATOM 1371 C C . LYS A 1 176 ? -2.986 -17.491 -2.817 1.00 85.00 176 LYS A C 1
ATOM 1373 O O . LYS A 1 176 ? -4.199 -17.562 -2.617 1.00 85.00 176 LYS A O 1
ATOM 1378 N N . ASN A 1 177 ? -2.452 -17.496 -4.037 1.00 82.06 177 ASN A N 1
ATOM 1379 C CA . ASN A 1 177 ? -3.247 -17.480 -5.264 1.00 82.06 177 ASN A CA 1
ATOM 1380 C C . ASN A 1 177 ? -4.145 -18.709 -5.439 1.00 82.06 177 ASN A C 1
ATOM 1382 O O . ASN A 1 177 ? -5.161 -18.599 -6.106 1.00 82.06 177 ASN A O 1
ATOM 1386 N N . ASP A 1 178 ? -3.842 -19.854 -4.846 1.00 83.75 178 ASP A N 1
ATOM 1387 C CA . ASP A 1 178 ? -4.672 -21.065 -4.898 1.00 83.75 178 ASP A CA 1
ATOM 1388 C C . ASP A 1 178 ? -5.756 -21.119 -3.805 1.00 83.75 178 ASP A C 1
ATOM 1390 O O . ASP A 1 178 ? -6.639 -21.976 -3.836 1.00 83.75 178 ASP A O 1
ATOM 1394 N N . ASN A 1 179 ? -5.730 -20.196 -2.841 1.00 86.25 179 ASN A N 1
ATOM 1395 C CA . ASN A 1 179 ? -6.622 -20.238 -1.693 1.00 86.25 179 ASN A CA 1
ATOM 1396 C C . ASN A 1 179 ? -7.988 -19.602 -2.001 1.00 86.25 179 ASN A C 1
ATOM 1398 O O . ASN A 1 179 ? -8.131 -18.381 -2.061 1.00 86.25 179 ASN A O 1
ATOM 1402 N N . VAL A 1 180 ? -9.018 -20.441 -2.112 1.00 86.44 180 VAL A N 1
ATOM 1403 C CA . VAL A 1 180 ? -10.409 -20.042 -2.399 1.00 86.44 180 VAL A CA 1
ATOM 1404 C C . VAL A 1 180 ? -11.067 -19.172 -1.320 1.00 86.44 180 VAL A C 1
ATOM 1406 O O . VAL A 1 180 ? -12.092 -18.554 -1.590 1.00 86.44 180 VAL A O 1
ATOM 1409 N N . ALA A 1 181 ? -10.492 -19.075 -0.116 1.00 89.12 181 ALA A N 1
ATOM 1410 C CA . ALA A 1 181 ? -11.011 -18.221 0.958 1.00 89.12 181 ALA A CA 1
ATOM 1411 C C . ALA A 1 181 ? -10.746 -16.716 0.737 1.00 89.12 181 ALA A C 1
ATOM 1413 O O . ALA A 1 181 ? -11.228 -15.885 1.516 1.00 89.12 181 ALA A O 1
ATOM 1414 N N . GLY A 1 182 ? -9.944 -16.359 -0.273 1.00 91.06 182 GLY A N 1
ATOM 1415 C CA . GLY A 1 182 ? -9.671 -14.979 -0.666 1.00 91.06 182 GLY A CA 1
ATOM 1416 C C . GLY A 1 182 ? -10.301 -14.612 -2.007 1.00 91.06 182 GLY A C 1
ATOM 1417 O O . GLY A 1 182 ? -10.283 -15.388 -2.963 1.00 91.06 182 GLY A O 1
ATOM 1418 N N . GLU A 1 183 ? -10.808 -13.386 -2.089 1.00 93.94 183 GLU A N 1
ATOM 1419 C CA . GLU A 1 183 ? -11.316 -12.806 -3.329 1.00 93.94 183 GLU A CA 1
ATOM 1420 C C . GLU A 1 183 ? -10.137 -12.371 -4.224 1.00 93.94 183 GLU A C 1
ATOM 1422 O O . GLU A 1 183 ? -9.153 -11.827 -3.707 1.00 93.94 183 GLU A O 1
ATOM 1427 N N . PRO A 1 184 ? -10.189 -12.618 -5.546 1.00 94.56 184 PRO A N 1
ATOM 1428 C CA . PRO A 1 184 ? -9.081 -12.332 -6.450 1.00 94.56 184 PRO A CA 1
ATOM 1429 C C . PRO A 1 184 ? -8.973 -10.845 -6.789 1.00 94.56 184 PRO A C 1
ATOM 1431 O O . PRO A 1 184 ? -9.960 -10.191 -7.126 1.00 94.56 184 PRO A O 1
ATOM 1434 N N . TYR A 1 185 ? -7.743 -10.344 -6.759 1.00 94.75 185 TYR A N 1
ATOM 1435 C CA . TYR A 1 185 ? -7.351 -9.045 -7.286 1.00 94.75 185 TYR A CA 1
ATOM 1436 C C . TYR A 1 185 ? -6.553 -9.285 -8.561 1.00 94.75 185 TYR A C 1
ATOM 1438 O O . TYR A 1 185 ? -5.506 -9.936 -8.541 1.00 94.75 185 TYR A O 1
ATOM 1446 N N . THR A 1 186 ? -7.074 -8.795 -9.680 1.00 94.69 186 THR A N 1
ATOM 1447 C CA . THR A 1 186 ? -6.502 -9.034 -11.005 1.00 94.69 186 THR A CA 1
ATOM 1448 C C . THR A 1 186 ? -5.760 -7.812 -11.509 1.00 94.69 186 THR A C 1
ATOM 1450 O O . THR A 1 186 ? -6.271 -6.699 -11.391 1.00 94.69 186 THR A O 1
ATOM 1453 N N . ILE A 1 187 ? -4.599 -8.020 -12.116 1.00 94.81 187 ILE A N 1
ATOM 1454 C CA . ILE A 1 187 ? -3.800 -6.988 -12.764 1.00 94.81 187 ILE A CA 1
ATOM 1455 C C . ILE A 1 187 ? -4.001 -7.026 -14.283 1.00 94.81 187 ILE A C 1
ATOM 1457 O O . ILE A 1 187 ? -3.999 -8.077 -14.927 1.00 94.81 187 ILE A O 1
ATOM 1461 N N . GLU A 1 188 ? -4.191 -5.848 -14.861 1.00 94.75 188 GLU A N 1
ATOM 1462 C CA . GLU A 1 188 ? -4.099 -5.593 -16.292 1.00 94.75 188 GLU A CA 1
ATOM 1463 C C . GLU A 1 188 ? -2.913 -4.665 -16.541 1.00 94.75 188 GLU A C 1
ATOM 1465 O O . GLU A 1 188 ? -2.741 -3.668 -15.835 1.00 94.75 188 GLU A O 1
ATOM 1470 N N . VAL A 1 189 ? -2.127 -4.974 -17.569 1.00 95.19 189 VAL A N 1
ATOM 1471 C CA . VAL A 1 189 ? -1.039 -4.116 -18.043 1.00 95.19 189 VAL A CA 1
ATOM 1472 C C . VAL A 1 189 ? -1.240 -3.878 -19.532 1.00 95.19 189 VAL A C 1
ATOM 1474 O O . VAL A 1 189 ? -1.308 -4.832 -20.305 1.00 95.19 189 VAL A O 1
ATOM 1477 N N . LYS A 1 190 ? -1.353 -2.610 -19.931 1.00 93.75 190 LYS A N 1
ATOM 1478 C CA . LYS A 1 190 ? -1.583 -2.193 -21.322 1.00 93.75 190 LYS A CA 1
ATOM 1479 C C . LYS A 1 190 ? -0.455 -1.294 -21.795 1.00 93.75 190 LYS A C 1
ATOM 1481 O O . LYS A 1 190 ? -0.080 -0.369 -21.078 1.00 93.75 190 LYS A O 1
ATOM 1486 N N . ASP A 1 191 ? 0.038 -1.523 -23.005 1.00 92.19 191 ASP A N 1
ATOM 1487 C CA . ASP A 1 191 ? 0.937 -0.580 -23.660 1.00 92.19 191 ASP A CA 1
ATOM 1488 C C . ASP A 1 191 ? 0.118 0.569 -24.263 1.00 92.19 191 ASP A C 1
ATOM 1490 O O . ASP A 1 191 ? -0.783 0.365 -25.080 1.00 92.19 191 ASP A O 1
ATOM 1494 N N . LEU A 1 192 ? 0.429 1.801 -23.859 1.00 90.50 192 LEU A N 1
ATOM 1495 C CA . LEU A 1 192 ? -0.197 3.005 -24.405 1.00 90.50 192 LEU A CA 1
ATOM 1496 C C . LEU A 1 192 ? 0.385 3.409 -25.765 1.00 90.50 192 LEU A C 1
ATOM 1498 O O . LEU A 1 192 ? -0.083 4.389 -26.345 1.00 90.50 192 LEU A O 1
ATOM 1502 N N . LYS A 1 193 ? 1.405 2.698 -26.268 1.00 84.56 193 LYS A N 1
ATOM 1503 C CA . LYS A 1 193 ? 2.037 2.915 -27.582 1.00 84.56 193 LYS A CA 1
ATOM 1504 C C . LYS A 1 193 ? 2.424 4.375 -27.806 1.00 84.56 193 LYS A C 1
ATOM 1506 O O . LYS A 1 193 ? 2.284 4.929 -28.890 1.00 84.56 193 LYS A O 1
ATOM 1511 N N . ALA A 1 194 ? 2.913 5.007 -26.743 1.00 77.69 194 ALA A N 1
ATOM 1512 C CA . ALA A 1 194 ? 3.210 6.435 -26.709 1.00 77.69 194 ALA A CA 1
ATOM 1513 C C . ALA A 1 194 ? 4.564 6.797 -27.348 1.00 77.69 194 ALA A C 1
ATOM 1515 O O . ALA A 1 194 ? 4.971 7.957 -27.296 1.00 77.69 194 ALA A O 1
ATOM 1516 N N . LEU A 1 195 ? 5.286 5.817 -27.899 1.00 78.94 195 LEU A N 1
ATOM 1517 C CA . LEU A 1 195 ? 6.567 6.053 -28.552 1.00 78.94 195 LEU A CA 1
ATOM 1518 C C . LEU A 1 195 ? 6.348 6.671 -29.938 1.00 78.94 195 LEU A C 1
ATOM 1520 O O . LEU A 1 195 ? 5.544 6.148 -30.711 1.00 78.94 195 LEU A O 1
ATOM 1524 N N . PRO A 1 196 ? 7.079 7.741 -30.296 1.00 73.19 196 PRO A N 1
ATOM 1525 C CA . PRO A 1 196 ? 7.020 8.282 -31.644 1.00 73.19 196 PRO A CA 1
ATOM 1526 C C . PRO A 1 196 ? 7.515 7.243 -32.660 1.00 73.19 196 PRO A C 1
ATOM 1528 O O . PRO A 1 196 ? 8.476 6.499 -32.399 1.00 73.19 196 PRO A O 1
ATOM 1531 N N . ASN A 1 197 ? 6.865 7.217 -33.828 1.00 65.06 197 ASN A N 1
ATOM 1532 C CA . ASN A 1 197 ? 7.347 6.475 -34.987 1.00 65.06 197 ASN A CA 1
ATOM 1533 C C . ASN A 1 197 ? 8.727 7.015 -35.357 1.00 65.06 197 ASN A C 1
ATOM 1535 O O . ASN A 1 197 ? 8.874 8.195 -35.666 1.00 65.06 197 ASN A O 1
ATOM 1539 N N . VAL A 1 198 ? 9.740 6.153 -35.314 1.00 63.03 198 VAL A N 1
ATOM 1540 C CA . VAL A 1 198 ? 11.037 6.487 -35.902 1.00 63.03 198 VAL A CA 1
ATOM 1541 C C . VAL A 1 198 ? 10.834 6.326 -37.392 1.00 63.03 198 VAL A C 1
ATOM 1543 O O . VAL A 1 198 ? 10.640 5.205 -37.867 1.00 63.03 198 VAL A O 1
ATOM 1546 N N . GLU A 1 199 ? 10.835 7.434 -38.129 1.00 47.00 199 GLU A N 1
ATOM 1547 C CA . GLU A 1 199 ? 11.111 7.359 -39.558 1.00 47.00 199 GLU A CA 1
ATOM 1548 C C . GLU A 1 199 ? 12.395 6.555 -39.698 1.00 47.00 199 GLU A C 1
ATOM 1550 O O . GLU A 1 199 ? 13.390 6.870 -39.050 1.00 47.00 199 GLU A O 1
ATOM 1555 N N . THR A 1 200 ? 12.350 5.460 -40.452 1.00 39.62 200 THR A N 1
ATOM 1556 C CA . THR A 1 200 ? 13.502 4.595 -40.682 1.00 39.62 200 THR A CA 1
ATOM 1557 C C . THR A 1 200 ? 14.621 5.415 -41.316 1.00 39.62 200 THR A C 1
ATOM 1559 O O . THR A 1 200 ? 14.736 5.470 -42.540 1.00 39.62 200 THR A O 1
ATOM 1562 N N . ILE A 1 201 ? 15.455 6.050 -40.492 1.00 42.94 201 ILE A N 1
ATOM 1563 C CA . ILE A 1 201 ? 16.747 6.571 -40.901 1.00 42.94 201 ILE A CA 1
ATOM 1564 C C . ILE A 1 201 ? 17.516 5.319 -41.293 1.00 42.94 201 ILE A C 1
ATOM 1566 O O . ILE A 1 201 ? 17.853 4.482 -40.457 1.00 42.94 201 ILE A O 1
ATOM 1570 N N . SER A 1 202 ? 17.619 5.146 -42.608 1.00 39.66 202 SER A N 1
ATOM 1571 C CA . SER A 1 202 ? 18.336 4.109 -43.339 1.00 39.66 202 SER A CA 1
ATOM 1572 C C . SER A 1 202 ? 19.307 3.316 -42.470 1.00 39.66 202 SER A C 1
ATOM 1574 O O . SER A 1 202 ? 20.282 3.885 -41.976 1.00 39.66 202 SER A O 1
ATOM 1576 N N . LYS A 1 203 ? 19.060 2.002 -42.342 1.00 41.28 203 LYS A N 1
ATOM 1577 C CA . LYS A 1 203 ? 19.997 1.028 -41.766 1.00 41.28 203 LYS A CA 1
ATOM 1578 C C . LYS A 1 203 ? 21.431 1.381 -42.187 1.00 41.28 203 LYS A C 1
ATOM 1580 O O . LYS A 1 203 ? 21.754 1.233 -43.372 1.00 41.28 203 LYS A O 1
ATOM 1585 N N . PRO A 1 204 ? 22.315 1.801 -41.267 1.00 44.84 204 PRO A N 1
ATOM 1586 C CA . PRO A 1 204 ? 23.732 1.748 -41.545 1.00 44.84 204 PRO A CA 1
ATOM 1587 C C . P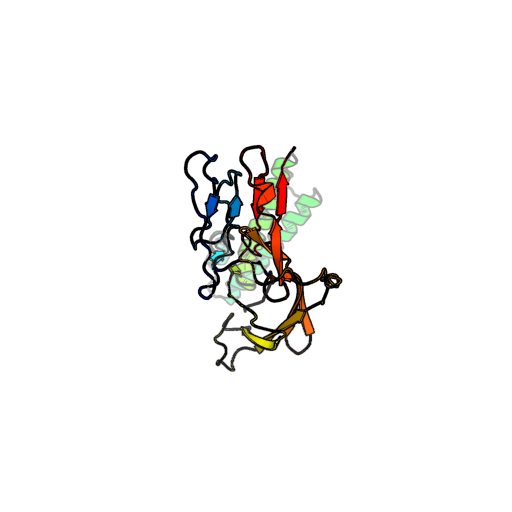RO A 1 204 ? 24.076 0.272 -41.746 1.00 44.84 204 PRO A C 1
ATOM 1589 O O . PRO A 1 204 ? 23.712 -0.577 -40.933 1.00 44.84 204 PRO A O 1
ATOM 1592 N N . LYS A 1 205 ? 24.723 -0.027 -42.877 1.00 46.47 205 LYS A N 1
ATOM 1593 C CA . LYS A 1 205 ? 25.334 -1.324 -43.198 1.00 46.47 205 LYS A CA 1
ATOM 1594 C C . LYS A 1 205 ? 26.025 -1.922 -41.973 1.00 46.47 205 LYS A C 1
ATOM 1596 O O . LYS A 1 205 ? 26.599 -1.157 -41.205 1.00 46.47 205 LYS A O 1
ATOM 1601 N N . ASP A 1 206 ? 26.045 -3.255 -41.894 1.00 48.44 206 ASP A N 1
ATOM 1602 C CA . ASP A 1 206 ? 26.745 -4.144 -40.948 1.00 48.44 206 ASP A CA 1
ATOM 1603 C C . ASP A 1 206 ? 28.188 -3.730 -40.572 1.00 48.44 206 ASP A C 1
ATOM 1605 O O . ASP A 1 206 ? 29.171 -4.425 -40.830 1.00 48.44 206 ASP A O 1
ATOM 1609 N N . LYS A 1 207 ? 28.350 -2.583 -39.926 1.00 52.91 207 LYS A N 1
ATOM 1610 C CA . LYS A 1 207 ? 29.540 -2.182 -39.197 1.00 52.91 207 LYS A CA 1
ATOM 1611 C C . LYS A 1 207 ? 29.115 -2.119 -37.747 1.00 52.91 207 LYS A C 1
ATOM 1613 O O . LYS A 1 207 ? 28.213 -1.370 -37.390 1.00 52.91 207 LYS A O 1
ATOM 1618 N N . LYS A 1 208 ? 29.774 -2.916 -36.908 1.00 57.41 208 LYS A N 1
ATOM 1619 C CA . LYS A 1 208 ? 29.706 -2.774 -35.453 1.00 57.41 208 LYS A CA 1
ATOM 1620 C C . LYS A 1 208 ? 30.272 -1.397 -35.102 1.00 57.41 208 LYS A C 1
ATOM 1622 O O . LYS A 1 208 ? 31.486 -1.253 -34.971 1.00 57.41 208 LYS A O 1
ATOM 1627 N N . VAL A 1 209 ? 29.412 -0.386 -35.053 1.00 69.12 209 VAL A N 1
ATOM 1628 C CA . VAL A 1 209 ? 29.767 0.946 -34.564 1.00 69.12 209 VAL A CA 1
ATOM 1629 C C . VAL A 1 209 ? 29.838 0.857 -33.040 1.00 69.12 209 VAL A C 1
ATOM 1631 O O . VAL A 1 209 ? 28.986 0.231 -32.414 1.00 69.12 209 VAL A O 1
ATOM 1634 N N . GLU A 1 210 ? 30.906 1.394 -32.452 1.00 77.44 210 GLU A N 1
ATOM 1635 C CA . GLU A 1 210 ? 31.024 1.520 -30.997 1.00 77.44 210 GLU A CA 1
ATOM 1636 C C . GLU A 1 210 ? 30.078 2.647 -30.550 1.00 77.44 210 GLU A C 1
ATOM 1638 O O . GLU A 1 210 ? 30.251 3.793 -30.962 1.00 77.44 210 GLU A O 1
ATOM 1643 N N . ASP A 1 211 ? 29.061 2.318 -29.753 1.00 83.94 211 ASP A N 1
ATOM 1644 C CA . ASP A 1 211 ? 28.029 3.246 -29.288 1.00 83.94 211 ASP A CA 1
ATOM 1645 C C . ASP A 1 211 ? 27.609 2.976 -27.838 1.00 83.94 211 ASP A C 1
ATOM 1647 O O . ASP A 1 211 ? 27.909 1.924 -27.263 1.00 83.94 211 ASP A O 1
ATOM 1651 N N . LEU A 1 212 ? 26.929 3.956 -27.238 1.00 86.69 212 LEU A N 1
ATOM 1652 C CA . LEU A 1 212 ? 26.222 3.773 -25.978 1.00 86.69 212 LEU A CA 1
ATOM 1653 C C . LEU A 1 212 ? 24.766 3.419 -26.282 1.00 86.69 212 LEU A C 1
ATOM 1655 O O . LEU A 1 212 ? 24.070 4.163 -26.967 1.00 86.69 212 LEU A O 1
ATOM 1659 N N . ARG A 1 213 ? 24.289 2.303 -25.738 1.00 90.06 213 ARG A N 1
ATOM 1660 C CA . ARG A 1 213 ? 22.901 1.864 -25.896 1.00 90.06 213 ARG A CA 1
ATOM 1661 C C . ARG A 1 213 ? 22.096 2.210 -24.659 1.00 90.06 213 ARG A C 1
ATOM 1663 O O . ARG A 1 213 ? 22.554 1.974 -23.543 1.00 90.06 213 ARG A O 1
ATOM 1670 N N . TYR A 1 214 ? 20.903 2.745 -24.871 1.00 91.06 214 TYR A N 1
ATOM 1671 C CA . TYR A 1 214 ? 19.963 3.096 -23.811 1.00 91.06 214 TYR A CA 1
ATOM 1672 C C . TYR A 1 214 ? 18.543 2.708 -24.219 1.00 91.06 214 TYR A C 1
ATOM 1674 O O . TYR A 1 214 ? 18.258 2.499 -25.398 1.00 91.06 214 TYR A O 1
ATOM 1682 N N . THR A 1 215 ? 17.645 2.607 -23.246 1.00 92.06 215 THR A N 1
ATOM 1683 C CA . THR A 1 215 ? 16.247 2.252 -23.505 1.00 92.06 215 THR A CA 1
ATOM 1684 C C . THR A 1 215 ? 15.406 3.515 -23.587 1.00 92.06 215 THR A C 1
ATOM 1686 O O . THR A 1 215 ? 15.413 4.316 -22.663 1.00 92.06 215 THR A O 1
ATOM 1689 N N . VAL A 1 216 ? 14.614 3.688 -24.640 1.00 92.75 216 VAL A N 1
ATOM 1690 C CA . VAL A 1 216 ? 13.493 4.636 -24.617 1.00 92.75 216 VAL A CA 1
ATOM 1691 C C . VAL A 1 216 ? 12.267 3.876 -24.115 1.00 92.75 216 VAL A C 1
ATOM 1693 O O . VAL A 1 216 ? 11.763 3.024 -24.849 1.00 92.75 216 VAL A O 1
ATOM 1696 N N . PRO A 1 217 ? 11.802 4.112 -22.873 1.00 92.44 217 PRO A N 1
ATOM 1697 C CA . PRO A 1 217 ? 10.711 3.345 -22.294 1.00 92.44 217 PRO A CA 1
ATOM 1698 C C . PRO A 1 217 ? 9.378 3.734 -22.931 1.00 92.44 217 PRO A C 1
ATOM 1700 O O . PRO A 1 217 ? 9.109 4.910 -23.187 1.00 92.44 217 PRO A O 1
ATOM 1703 N N . GLY A 1 218 ? 8.519 2.738 -23.130 1.00 91.81 218 GLY A N 1
ATOM 1704 C CA . GLY A 1 218 ? 7.113 2.965 -23.437 1.00 91.81 218 GLY A CA 1
ATOM 1705 C C . GLY A 1 218 ? 6.350 3.445 -22.201 1.00 91.81 218 GLY A C 1
ATOM 1706 O O . GLY A 1 218 ? 6.890 3.521 -21.092 1.00 91.81 218 GLY A O 1
ATOM 1707 N N . LYS A 1 219 ? 5.064 3.755 -22.374 1.00 92.50 219 LYS A N 1
ATOM 1708 C CA . LYS A 1 219 ? 4.160 4.062 -21.257 1.00 92.50 219 LYS A CA 1
ATOM 1709 C C . LYS A 1 219 ? 3.212 2.889 -21.056 1.00 92.50 219 LYS A C 1
ATOM 1711 O O . LYS A 1 219 ? 2.407 2.608 -21.936 1.00 92.50 219 LYS A O 1
ATOM 1716 N N . GLY A 1 220 ? 3.301 2.238 -19.902 1.00 92.50 220 GLY A N 1
ATOM 1717 C CA . GLY A 1 220 ? 2.382 1.181 -19.498 1.00 92.50 220 GLY A CA 1
ATOM 1718 C C . GLY A 1 220 ? 1.279 1.724 -18.595 1.00 92.50 220 GLY A C 1
ATOM 1719 O O . GLY A 1 220 ? 1.558 2.466 -17.652 1.00 92.50 220 GLY A O 1
ATOM 1720 N N . GLU A 1 221 ? 0.031 1.355 -18.860 1.00 95.19 221 GLU A N 1
ATOM 1721 C CA . GLU A 1 221 ? -1.094 1.552 -17.947 1.00 95.19 221 GLU A CA 1
ATOM 1722 C C . GLU A 1 221 ? -1.297 0.283 -17.117 1.00 95.19 221 GLU A C 1
ATOM 1724 O O . GLU A 1 221 ? -1.542 -0.792 -17.666 1.00 95.19 221 GLU A O 1
ATOM 1729 N N . ILE A 1 222 ? -1.187 0.417 -15.795 1.00 94.88 222 ILE A N 1
ATOM 1730 C CA . ILE A 1 222 ? -1.423 -0.649 -14.823 1.00 94.88 222 ILE A CA 1
ATOM 1731 C C . ILE A 1 222 ? -2.787 -0.411 -14.196 1.00 94.88 222 ILE A C 1
ATOM 1733 O O . ILE A 1 222 ? -3.038 0.658 -13.637 1.00 94.88 222 ILE A O 1
ATOM 1737 N N . ILE A 1 223 ? -3.646 -1.423 -14.246 1.00 96.06 223 ILE A N 1
ATOM 1738 C CA . ILE A 1 223 ? -4.964 -1.396 -13.619 1.00 96.06 223 ILE A CA 1
ATOM 1739 C C . ILE A 1 223 ? -5.081 -2.607 -12.704 1.00 96.06 223 ILE A C 1
ATOM 1741 O O . ILE A 1 223 ? -4.947 -3.744 -13.151 1.00 96.06 223 ILE A O 1
ATOM 1745 N N . LEU A 1 224 ? -5.367 -2.371 -11.428 1.00 95.62 224 LEU A N 1
ATOM 1746 C CA . LEU A 1 224 ? -5.776 -3.421 -10.504 1.00 95.62 224 LEU A CA 1
ATOM 1747 C C . LEU A 1 224 ? -7.300 -3.407 -10.405 1.00 95.62 224 LEU A C 1
ATOM 1749 O O . LEU A 1 224 ? -7.905 -2.362 -10.141 1.00 95.62 224 LEU A O 1
ATOM 1753 N N . ARG A 1 225 ? -7.918 -4.572 -10.588 1.00 95.50 225 ARG A N 1
ATOM 1754 C CA . ARG A 1 225 ? -9.360 -4.764 -10.455 1.00 95.50 225 ARG A CA 1
ATOM 1755 C C . ARG A 1 225 ? -9.705 -5.743 -9.348 1.00 95.50 225 ARG A C 1
ATOM 1757 O O . ARG A 1 225 ? -8.991 -6.712 -9.107 1.00 95.50 225 ARG A O 1
ATOM 1764 N N . HIS A 1 226 ? -10.852 -5.510 -8.728 1.00 93.94 226 HIS A N 1
ATOM 1765 C CA . HIS A 1 226 ? -11.491 -6.414 -7.779 1.00 93.94 226 HIS A CA 1
ATOM 1766 C C . HIS A 1 226 ? -12.985 -6.458 -8.092 1.00 93.94 226 HIS A C 1
ATOM 1768 O O . HIS A 1 226 ? -13.620 -5.414 -8.222 1.00 93.94 226 HIS A O 1
ATOM 1774 N N . ASN A 1 227 ? -13.540 -7.658 -8.288 1.00 90.31 227 ASN A N 1
ATOM 1775 C CA . ASN A 1 227 ? -14.946 -7.858 -8.674 1.00 90.31 227 ASN A CA 1
ATOM 1776 C C . ASN A 1 227 ? -15.386 -6.979 -9.871 1.00 90.31 227 ASN A C 1
ATOM 1778 O O . ASN A 1 227 ? -16.476 -6.412 -9.884 1.00 90.31 227 ASN A O 1
ATOM 1782 N N . GLY A 1 228 ? -14.502 -6.821 -10.865 1.00 87.31 228 GLY A N 1
ATOM 1783 C CA . GLY A 1 228 ? -14.719 -5.995 -12.062 1.00 87.31 228 GLY A CA 1
ATOM 1784 C C . GLY A 1 228 ? -14.500 -4.487 -11.869 1.00 87.31 228 GLY A C 1
ATOM 1785 O O . GLY A 1 228 ? -14.300 -3.769 -12.852 1.00 87.31 228 GLY A O 1
ATOM 1786 N N . GLN A 1 229 ? -14.462 -3.999 -10.628 1.00 93.31 229 GLN A N 1
ATOM 1787 C CA . GLN A 1 229 ? -14.230 -2.590 -10.317 1.00 93.31 229 GLN A CA 1
ATOM 1788 C C . GLN A 1 229 ? -12.740 -2.261 -10.309 1.00 93.31 229 GLN A C 1
ATOM 1790 O O . GLN A 1 229 ? -11.919 -3.044 -9.838 1.00 93.31 229 GLN A O 1
ATOM 1795 N N . GLU A 1 230 ? -12.394 -1.087 -10.827 1.00 94.44 230 GLU A N 1
ATOM 1796 C CA . GLU A 1 230 ? -11.040 -0.545 -10.760 1.00 94.44 230 GLU A CA 1
ATOM 1797 C C . GLU A 1 230 ? -10.751 -0.058 -9.337 1.00 94.44 230 GLU A C 1
ATOM 1799 O O . GLU A 1 230 ? -11.417 0.847 -8.838 1.00 94.44 230 GLU A O 1
ATOM 1804 N N . VAL A 1 231 ? -9.769 -0.676 -8.679 1.00 94.56 231 VAL A N 1
ATOM 1805 C CA . VAL A 1 231 ? -9.349 -0.307 -7.315 1.00 94.56 231 VAL A CA 1
ATOM 1806 C C . VAL A 1 231 ? -8.061 0.507 -7.303 1.00 94.56 231 VAL A C 1
ATOM 1808 O O . VAL A 1 231 ? -7.774 1.207 -6.335 1.00 94.56 231 VAL A O 1
ATOM 1811 N N . TYR A 1 232 ? -7.273 0.410 -8.371 1.00 95.75 232 TYR A N 1
ATOM 1812 C CA . TYR A 1 232 ? -6.057 1.183 -8.556 1.00 95.75 232 TYR A CA 1
ATOM 1813 C C . TYR A 1 232 ? -5.757 1.314 -10.044 1.00 95.75 232 TYR A C 1
ATOM 1815 O O . TYR A 1 232 ? -5.910 0.354 -10.799 1.00 95.75 232 TYR A O 1
ATOM 1823 N N . LYS A 1 233 ? -5.280 2.491 -10.440 1.00 95.62 233 LYS A N 1
ATOM 1824 C CA . LYS A 1 233 ? -4.829 2.770 -11.794 1.00 95.62 233 LYS A CA 1
ATOM 1825 C C . LYS A 1 233 ? -3.656 3.728 -11.765 1.00 95.62 233 LYS A C 1
ATOM 1827 O O . LYS A 1 233 ? -3.696 4.752 -11.082 1.00 95.62 233 LYS A O 1
ATOM 1832 N N . SER A 1 234 ? -2.616 3.401 -12.515 1.00 95.12 234 SER A N 1
ATOM 1833 C CA . SER A 1 234 ? -1.477 4.288 -12.712 1.00 95.12 234 SER A CA 1
ATOM 1834 C C . SER A 1 234 ? -0.853 4.082 -14.082 1.00 95.12 234 SER A C 1
ATOM 1836 O O . SER A 1 234 ? -0.974 3.029 -14.706 1.00 95.12 234 SER A O 1
ATOM 1838 N N . THR A 1 235 ? -0.181 5.120 -14.561 1.00 94.56 235 THR A N 1
ATOM 1839 C CA . THR A 1 235 ? 0.639 5.051 -15.766 1.00 94.56 235 THR A CA 1
ATOM 1840 C C . THR A 1 235 ? 2.092 5.185 -15.349 1.00 94.56 235 THR A C 1
ATOM 1842 O O . THR A 1 235 ? 2.450 6.157 -14.685 1.00 94.56 235 THR A O 1
ATOM 1845 N N . LEU A 1 236 ? 2.925 4.224 -15.741 1.00 92.69 236 LEU A N 1
ATOM 1846 C CA . LEU A 1 236 ? 4.349 4.192 -15.413 1.00 92.69 236 LEU A CA 1
ATOM 1847 C C . LEU A 1 236 ? 5.185 4.000 -16.686 1.00 92.69 236 LEU A C 1
ATOM 1849 O O . LEU A 1 236 ? 4.732 3.347 -17.633 1.00 92.69 236 LEU A O 1
ATOM 1853 N N . PRO A 1 237 ? 6.406 4.558 -16.740 1.00 91.44 237 PRO A N 1
ATOM 1854 C CA . PRO A 1 237 ? 7.339 4.236 -17.807 1.00 91.44 237 PRO A CA 1
ATOM 1855 C C . PRO A 1 237 ? 7.793 2.776 -17.664 1.00 91.44 237 PRO A C 1
ATOM 1857 O O . PRO A 1 237 ? 8.165 2.342 -16.575 1.00 91.44 237 PRO A O 1
ATOM 1860 N N . MET A 1 238 ? 7.759 2.022 -18.762 1.00 91.62 238 MET A N 1
ATOM 1861 C CA . MET A 1 238 ? 8.127 0.604 -18.793 1.00 91.62 238 MET A CA 1
ATOM 1862 C C . MET A 1 238 ? 9.150 0.336 -19.890 1.00 91.62 238 MET A C 1
ATOM 1864 O O . MET A 1 238 ? 8.924 0.650 -21.060 1.00 91.62 238 MET A O 1
ATOM 1868 N N . ALA A 1 239 ? 10.269 -0.282 -19.512 1.00 91.31 239 ALA A N 1
ATOM 1869 C CA . ALA A 1 239 ? 11.316 -0.679 -20.450 1.00 91.31 239 ALA A CA 1
ATOM 1870 C C . ALA A 1 239 ? 10.834 -1.767 -21.425 1.00 91.31 239 ALA A C 1
ATOM 1872 O O . ALA A 1 239 ? 11.246 -1.776 -22.580 1.00 91.31 239 ALA A O 1
ATOM 1873 N N . GLN A 1 240 ? 9.923 -2.640 -20.983 1.00 89.69 240 GLN A N 1
ATOM 1874 C CA . GLN A 1 240 ? 9.382 -3.767 -21.751 1.00 89.69 240 GLN A CA 1
ATOM 1875 C C . GLN A 1 240 ? 8.555 -3.328 -22.965 1.00 89.69 240 GLN A C 1
ATOM 1877 O O . GLN A 1 240 ? 8.569 -3.995 -23.993 1.00 89.69 240 GLN A O 1
ATOM 1882 N N . PHE A 1 241 ? 7.875 -2.184 -22.865 1.00 90.88 241 PHE A N 1
ATOM 1883 C CA . PHE A 1 241 ? 7.163 -1.548 -23.984 1.00 90.88 241 PHE A CA 1
ATOM 1884 C C . PHE A 1 241 ? 8.035 -0.529 -24.727 1.00 90.88 241 PHE A C 1
ATOM 1886 O O . PHE A 1 241 ? 7.558 0.245 -25.554 1.00 90.88 241 PHE A O 1
ATOM 1893 N N . GLY A 1 242 ? 9.315 -0.476 -24.365 1.00 89.88 242 GLY A N 1
ATOM 1894 C CA . GLY A 1 242 ? 10.306 0.413 -24.930 1.00 89.88 242 GLY A CA 1
ATOM 1895 C C . GLY A 1 242 ? 11.000 -0.152 -26.162 1.00 89.88 242 GLY A C 1
ATOM 1896 O O . GLY A 1 242 ? 10.686 -1.224 -26.677 1.00 89.88 242 GLY A O 1
ATOM 1897 N N . ARG A 1 243 ? 12.024 0.575 -26.600 1.00 90.12 243 ARG A N 1
ATOM 1898 C CA . ARG A 1 243 ? 13.015 0.090 -27.566 1.00 90.12 243 ARG A CA 1
ATOM 1899 C C . ARG A 1 243 ? 14.412 0.531 -27.161 1.00 90.12 243 ARG A C 1
ATOM 1901 O O . ARG A 1 243 ? 14.572 1.528 -26.460 1.00 90.12 243 ARG A O 1
ATOM 1908 N N . VAL A 1 244 ? 15.416 -0.194 -27.636 1.00 90.19 244 VAL A N 1
ATOM 1909 C CA . VAL A 1 244 ? 16.816 0.210 -27.489 1.00 90.19 244 VAL A CA 1
ATOM 1910 C C . VAL A 1 244 ? 17.157 1.226 -28.576 1.00 90.19 244 VAL A C 1
ATOM 1912 O O . VAL A 1 244 ? 16.888 0.993 -29.754 1.00 90.19 244 VAL A O 1
ATOM 1915 N N . GLU A 1 245 ? 17.755 2.343 -28.178 1.00 89.88 245 GLU A N 1
ATOM 1916 C CA . GLU A 1 245 ? 18.308 3.361 -29.066 1.00 89.88 245 GLU A CA 1
ATOM 1917 C C . GLU A 1 245 ? 19.820 3.502 -28.872 1.00 89.88 245 GLU A C 1
ATOM 1919 O O . GLU A 1 245 ? 20.408 3.030 -27.894 1.00 89.88 245 GLU A O 1
ATOM 1924 N N . HIS A 1 246 ? 20.451 4.125 -29.865 1.00 88.62 246 HIS A N 1
ATOM 1925 C CA . HIS A 1 246 ? 21.895 4.218 -29.995 1.00 88.62 246 HIS A CA 1
ATOM 1926 C C . HIS A 1 246 ? 22.328 5.675 -29.874 1.00 88.62 246 HIS A C 1
ATOM 1928 O O . HIS A 1 246 ? 21.953 6.518 -30.688 1.00 88.62 246 HIS A O 1
ATOM 1934 N N . LEU A 1 247 ? 23.152 5.959 -28.873 1.00 85.62 247 LEU A N 1
ATOM 1935 C CA . LEU A 1 247 ? 23.833 7.230 -28.711 1.00 85.62 247 LEU A CA 1
ATOM 1936 C C . LEU A 1 247 ? 25.250 7.100 -29.283 1.00 85.62 247 LEU A C 1
ATOM 1938 O O . LEU A 1 247 ? 26.056 6.291 -28.815 1.00 85.62 247 LEU A O 1
ATOM 1942 N N . GLY A 1 248 ? 25.533 7.877 -30.331 1.00 81.75 248 GLY A N 1
ATOM 1943 C CA . GLY A 1 248 ? 26.756 7.752 -31.123 1.00 81.75 248 GLY A CA 1
ATOM 1944 C C . GLY A 1 248 ? 28.038 7.876 -30.294 1.00 81.75 248 GLY A C 1
ATOM 1945 O O . GLY A 1 248 ? 28.176 8.778 -29.468 1.00 81.75 248 GLY A O 1
ATOM 1946 N N . GLY A 1 249 ? 29.004 6.990 -30.557 1.00 75.50 249 GLY A N 1
ATOM 1947 C CA . GLY A 1 249 ? 30.285 6.942 -29.844 1.00 75.50 249 GLY A CA 1
ATOM 1948 C C . GLY A 1 249 ? 31.139 8.209 -29.967 1.00 75.50 249 GLY A C 1
ATOM 1949 O O . GLY A 1 249 ? 31.989 8.454 -29.112 1.00 75.50 249 GLY A O 1
ATOM 1950 N N . ASP A 1 250 ? 30.894 9.046 -30.981 1.00 75.06 250 ASP A N 1
ATOM 1951 C CA . ASP A 1 250 ? 31.602 10.318 -31.180 1.00 75.06 250 ASP A CA 1
ATOM 1952 C C . ASP A 1 250 ? 31.396 11.298 -30.019 1.00 75.06 250 ASP A C 1
ATOM 1954 O O . ASP A 1 250 ? 32.288 12.101 -29.734 1.00 75.06 250 ASP A O 1
ATOM 1958 N N . LEU A 1 251 ? 30.277 11.177 -29.295 1.00 76.25 251 LEU A N 1
ATOM 1959 C CA . LEU A 1 251 ? 29.993 11.947 -28.082 1.00 76.25 251 LEU A CA 1
ATOM 1960 C C . LEU A 1 251 ? 30.901 11.561 -26.907 1.00 76.25 251 LEU A C 1
ATOM 1962 O O . LEU A 1 251 ? 30.955 12.281 -25.920 1.00 76.25 251 LEU A O 1
ATOM 1966 N N . PHE A 1 252 ? 31.661 10.469 -27.007 1.00 76.00 252 PHE A N 1
ATOM 1967 C CA . PHE A 1 252 ? 32.565 9.979 -25.960 1.00 76.00 252 PHE A CA 1
ATOM 1968 C C . PHE A 1 252 ? 34.042 10.040 -26.382 1.00 76.00 252 PHE A C 1
ATOM 1970 O O . PHE A 1 252 ? 34.882 9.270 -25.910 1.00 76.00 252 PHE A O 1
ATOM 1977 N N . ASN A 1 253 ? 34.382 10.946 -27.304 1.00 72.00 253 ASN A N 1
ATOM 1978 C CA . ASN A 1 253 ? 35.756 11.148 -27.757 1.00 72.00 253 ASN A CA 1
ATOM 1979 C C . ASN A 1 253 ? 36.608 11.938 -26.731 1.00 72.00 253 ASN A C 1
ATOM 1981 O O . ASN A 1 253 ? 36.092 12.525 -25.787 1.00 72.00 253 ASN A O 1
ATOM 1985 N N . LYS A 1 254 ? 37.937 12.004 -26.930 1.00 67.94 254 LYS A N 1
ATOM 1986 C CA . LYS A 1 254 ? 38.875 12.670 -25.993 1.00 67.94 254 LYS A CA 1
ATOM 1987 C C . LYS A 1 254 ? 38.611 14.163 -25.750 1.00 67.94 254 LYS A C 1
ATOM 1989 O O . LYS A 1 254 ? 39.142 14.701 -24.786 1.00 67.94 254 LYS A O 1
ATOM 1994 N N . LYS A 1 255 ? 37.905 14.834 -26.660 1.00 67.56 255 LYS A N 1
ATOM 1995 C CA . LYS A 1 255 ? 37.576 16.263 -26.571 1.00 67.56 255 LYS A CA 1
ATOM 1996 C C . LYS A 1 255 ? 36.201 16.496 -25.948 1.00 67.56 255 LYS A C 1
ATOM 1998 O O . LYS A 1 255 ? 35.861 17.640 -25.689 1.00 67.56 255 LYS A O 1
ATOM 2003 N N . SER A 1 256 ? 35.423 15.437 -25.741 1.00 70.88 256 SER A N 1
ATOM 2004 C CA . SER A 1 256 ? 34.074 15.533 -25.219 1.00 70.88 256 SER A CA 1
ATOM 2005 C C . SER A 1 256 ? 34.061 15.493 -23.695 1.00 70.88 256 SER A C 1
ATOM 2007 O O . SER A 1 256 ? 34.699 14.643 -23.071 1.00 70.88 256 SER A O 1
ATOM 2009 N N . THR A 1 257 ? 33.279 16.390 -23.104 1.00 78.75 257 THR A N 1
ATOM 2010 C CA . THR A 1 257 ? 32.924 16.395 -21.681 1.00 78.75 257 THR A CA 1
ATOM 2011 C C . THR A 1 257 ? 31.561 15.747 -21.432 1.00 78.75 257 THR A C 1
ATOM 2013 O O . THR A 1 257 ? 31.037 15.862 -20.324 1.00 78.75 257 THR A O 1
ATOM 2016 N N . THR A 1 258 ? 30.986 15.054 -22.429 1.00 85.31 258 THR A N 1
ATOM 2017 C CA . THR A 1 258 ? 29.644 14.478 -22.320 1.00 85.31 258 THR A CA 1
ATOM 2018 C C . THR A 1 258 ? 29.546 13.496 -21.157 1.00 85.31 258 THR A C 1
ATOM 2020 O O . THR A 1 258 ? 30.276 12.500 -21.083 1.00 85.31 258 THR A O 1
ATOM 2023 N N . ARG A 1 259 ? 28.586 13.767 -20.275 1.00 88.38 259 ARG A N 1
ATOM 2024 C CA . ARG A 1 259 ? 28.144 12.916 -19.177 1.00 88.38 259 ARG A CA 1
ATOM 2025 C C . ARG A 1 259 ? 26.724 12.470 -19.453 1.00 88.38 259 ARG A C 1
ATOM 2027 O O . ARG A 1 259 ? 25.866 13.282 -19.795 1.00 88.38 259 ARG A O 1
ATOM 2034 N N . VAL A 1 260 ? 26.472 11.185 -19.275 1.00 90.06 260 VAL A N 1
ATOM 2035 C CA . VAL A 1 260 ? 25.146 10.597 -19.454 1.00 90.06 260 VAL A CA 1
ATOM 2036 C C . VAL A 1 260 ? 24.731 9.943 -18.154 1.00 90.06 260 VAL A C 1
ATOM 2038 O O . VAL A 1 260 ? 25.514 9.210 -17.551 1.00 90.06 260 VAL A O 1
ATOM 2041 N N . TYR A 1 261 ? 23.495 10.199 -17.748 1.00 91.44 261 TYR A N 1
ATOM 2042 C CA . TYR A 1 261 ? 22.861 9.616 -16.576 1.00 91.44 261 TYR A CA 1
ATOM 2043 C C . TYR A 1 261 ? 21.653 8.807 -17.032 1.00 91.44 261 TYR A C 1
ATOM 2045 O O . TYR A 1 261 ? 20.869 9.271 -17.869 1.00 91.44 261 TYR A O 1
ATOM 2053 N N . LEU A 1 262 ? 21.519 7.596 -16.500 1.00 91.75 262 LEU A N 1
ATOM 2054 C CA . LEU A 1 262 ? 20.475 6.654 -16.867 1.00 91.75 262 LEU A CA 1
ATOM 2055 C C . LEU A 1 262 ? 19.579 6.332 -15.670 1.00 91.75 262 LEU A C 1
ATOM 2057 O O . LEU A 1 262 ? 20.010 6.290 -14.519 1.00 91.75 262 LEU A O 1
ATOM 2061 N N . SER A 1 263 ? 18.306 6.095 -15.962 1.00 91.06 263 SER A N 1
ATOM 2062 C CA . SER A 1 263 ? 17.293 5.703 -14.994 1.00 91.06 263 SER A CA 1
ATOM 2063 C C . SER A 1 263 ? 17.581 4.287 -14.483 1.00 91.06 263 SER A C 1
ATOM 2065 O O . SER A 1 263 ? 17.648 3.361 -15.298 1.00 91.06 263 SER A O 1
ATOM 2067 N N . PRO A 1 264 ? 17.656 4.074 -13.156 1.00 89.56 264 PRO A N 1
ATOM 2068 C CA . PRO A 1 264 ? 17.897 2.750 -12.587 1.00 89.56 264 PRO A CA 1
ATOM 2069 C C . PRO A 1 264 ? 16.748 1.768 -12.843 1.00 89.56 264 PRO A C 1
ATOM 2071 O O . PRO A 1 264 ? 16.985 0.562 -12.824 1.00 89.56 264 PRO A O 1
ATOM 2074 N N . SER A 1 265 ? 15.523 2.254 -13.074 1.00 90.12 265 SER A N 1
ATOM 2075 C CA . SER A 1 265 ? 14.329 1.425 -13.281 1.00 90.12 265 SER A CA 1
ATOM 2076 C C . SER A 1 265 ? 14.044 1.107 -14.747 1.00 90.12 265 SER A C 1
ATOM 2078 O O . SER A 1 265 ? 13.530 0.034 -15.046 1.00 90.12 265 SER A O 1
ATOM 2080 N N . THR A 1 266 ? 14.385 2.011 -15.669 1.00 90.94 266 THR A N 1
ATOM 20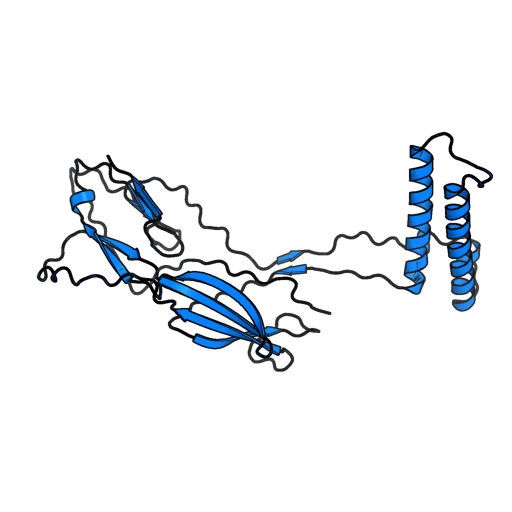81 C CA . THR A 1 266 ? 14.006 1.875 -17.088 1.00 90.94 266 THR A CA 1
ATOM 2082 C C . THR A 1 266 ? 15.181 1.812 -18.057 1.00 90.94 266 THR A C 1
ATOM 2084 O O . THR A 1 266 ? 14.990 1.408 -19.201 1.00 90.94 266 THR A O 1
ATOM 2087 N N . GLY A 1 267 ? 16.387 2.216 -17.644 1.00 90.19 267 GLY A N 1
ATOM 2088 C CA . GLY A 1 267 ? 17.531 2.371 -18.548 1.00 90.19 267 GLY A CA 1
ATOM 2089 C C . GLY A 1 267 ? 17.413 3.566 -19.504 1.00 90.19 267 GLY A C 1
ATOM 2090 O O . GLY A 1 267 ? 18.184 3.661 -20.458 1.00 90.19 267 GLY A O 1
ATOM 2091 N N . ALA A 1 268 ? 16.453 4.466 -19.270 1.00 92.12 268 ALA A N 1
ATOM 2092 C CA . ALA A 1 268 ? 16.286 5.699 -20.031 1.00 92.12 268 ALA A CA 1
ATOM 2093 C C . ALA A 1 268 ? 17.338 6.735 -19.684 1.00 92.12 268 ALA A C 1
ATOM 2095 O O . ALA A 1 268 ? 17.711 6.860 -18.523 1.00 92.12 268 ALA A O 1
ATOM 2096 N N . ILE A 1 269 ? 17.752 7.538 -20.658 1.00 92.00 269 ILE A N 1
ATOM 2097 C CA . ILE A 1 269 ? 18.556 8.722 -20.370 1.00 92.00 269 ILE A CA 1
ATOM 2098 C C . ILE A 1 269 ? 17.695 9.706 -19.571 1.00 92.00 269 ILE A C 1
ATOM 2100 O O . ILE A 1 269 ? 16.662 10.170 -20.049 1.00 92.00 269 ILE A O 1
ATOM 2104 N N . THR A 1 270 ? 18.121 10.020 -18.349 1.00 90.81 270 THR A N 1
ATOM 2105 C CA . THR A 1 270 ? 17.471 11.020 -17.487 1.00 90.81 270 THR A CA 1
ATOM 2106 C C . THR A 1 270 ? 18.095 12.393 -17.663 1.00 90.81 270 THR A C 1
ATOM 2108 O O . THR A 1 270 ? 17.406 13.406 -17.559 1.00 90.81 270 THR A O 1
ATOM 2111 N N . LYS A 1 271 ? 19.402 12.434 -17.939 1.00 90.44 271 LYS A N 1
ATOM 2112 C CA . LYS A 1 271 ? 20.156 13.669 -18.128 1.00 90.44 271 LYS A CA 1
ATOM 2113 C C . LYS A 1 271 ? 21.348 13.430 -19.048 1.00 90.44 271 LYS A C 1
ATOM 2115 O O . LYS A 1 271 ? 22.054 12.431 -18.910 1.00 90.44 271 LYS A O 1
ATOM 2120 N N . ILE A 1 272 ? 21.586 14.378 -19.947 1.00 89.56 272 ILE A N 1
ATOM 2121 C CA . ILE A 1 272 ? 22.841 14.515 -20.686 1.00 89.56 272 ILE A CA 1
ATOM 2122 C C . ILE A 1 272 ? 23.418 15.875 -20.314 1.00 89.56 272 ILE A C 1
ATOM 2124 O O . ILE A 1 272 ? 22.712 16.880 -20.365 1.00 89.56 272 ILE A O 1
ATOM 2128 N N . GLU A 1 273 ? 24.682 15.897 -19.917 1.00 87.62 273 GLU A N 1
ATOM 2129 C CA . GLU A 1 273 ? 25.454 17.120 -19.715 1.00 87.62 273 GLU A CA 1
ATOM 2130 C C . GLU A 1 273 ? 26.613 17.111 -20.703 1.00 87.62 273 GLU A C 1
ATOM 2132 O O . GLU A 1 273 ? 27.230 16.075 -20.918 1.00 87.62 273 GLU A O 1
ATOM 2137 N N . GLY A 1 274 ? 26.919 18.249 -21.297 1.00 76.62 274 GLY A N 1
ATOM 2138 C CA . GLY A 1 274 ? 28.049 18.456 -22.195 1.00 76.62 274 GLY A CA 1
ATOM 2139 C C . GLY A 1 274 ? 28.194 19.954 -22.432 1.00 76.62 274 GLY A C 1
ATOM 2140 O O . GLY A 1 274 ? 27.293 20.707 -22.058 1.00 76.62 274 GLY A O 1
ATOM 2141 N N . GLU A 1 275 ? 29.325 20.379 -22.992 1.00 55.47 275 GLU A N 1
ATOM 2142 C CA . GLU A 1 275 ? 29.413 21.719 -23.595 1.00 55.47 275 GLU A CA 1
ATOM 2143 C C . GLU A 1 275 ? 28.392 21.899 -24.723 1.00 55.47 275 GLU A C 1
ATOM 2145 O O . GLU A 1 275 ? 28.237 20.955 -25.535 1.00 55.47 275 GLU A O 1
#

pLDDT: mean 86.05, std 11.93, range [39.62, 97.5]

Foldseek 3Di:
DDDDPDDDDDFFAADDPVDDDDDDQDPPFDGFDWDAAPRGHTFKTLDDDPRCHPDDDDKDKAWFPPDQDQLVVLDDPLLVPDPDPVSNLVVLVVVLVVLVVQLVCQVVVNDPDHDPDPVVSVVSNVVSVVSNRSSCCVVVPDDIDMDIDDDADDDDLDFDDWAFRWFQAPPPGTDHPPDPNGFTKTKTKDFPLPDDDDPPPDDDPPDPADWDKFKDFTKIWIFIDTPNDTPDIDIDTASSSIDIDTHHCVCVGRPWSWMFGADNRRRHTPDIDTD

Radius of gyration: 32.36 Å; chains: 1; bounding box: 71×51×89 Å